Protein 2O7T (pdb70)

Solvent-accessible surface area: 10704 Å² total

Organism: Corynebacterium glutamicum (strain ATCC 13032 / DSM 20300 / JCM 1318 / BCRC 11384 / CCUG 27702 / LMG 3730 / NBRC 12168 / NCIMB 10025 / NRRL B-2784 / 534) (NCBI:txid196627)

Radius of gyration: 17.8 Å; Cα contacts (8 Å, |Δi|>4): 150; chains: 1; bounding box: 39×44×38 Å

Foldseek 3Di:
DVVLVVLLVLLLVLVLVCLVPDDLVVDDCNSCVSSVHDPVSVCVSAVDDLRSLVNLLVVLVVLLVLLVVLLVCCVPPPVVSVLVSLLVCLVSQLQRSCVSSDDPDVVPDPPSSNVSVVSSLVSLQSSVVSCCVVLQFPPVDDSVNLVVVSNVLSNQDDPVPADPVCVVSSVSSVVSSVVRRVD

InterPro domains:
  IPR001647 DNA-binding HTH domain, TetR-type [PF00440] (12-50)
  IPR001647 DNA-binding HTH domain, TetR-type [PS50977] (6-66)
  IPR009057 Homedomain-like superfamily [SSF46689] (1-75)
  IPR036271 Tetracyclin repressor-like, C-terminal domain superfamily [SSF48498] (79-187)
  IPR049445 Transcriptional regulator SbtR-like, C-terminal domain [PF21597] (80-185)

Structure (mmCIF, N/CA/C/O backbone):
data_2O7T
#
_entry.id   2O7T
#
_cell.length_a   51.197
_cell.length_b   51.197
_cell.length_c   129.629
_cell.angle_alpha   90.000
_cell.angle_beta   90.000
_cell.angle_gamma   120.000
#
_symmetry.space_group_name_H-M   'P 32 2 1'
#
loop_
_entity.id
_entity.type
_entity.pdbx_description
1 polymer 'Transcriptional regulator'
2 non-polymer 'UNKNOWN LIGAND'
3 water water
#
loop_
_atom_site.group_PDB
_atom_site.id
_atom_site.type_symbol
_atom_site.label_atom_id
_atom_site.label_alt_id
_atom_site.label_comp_id
_atom_site.label_asym_id
_atom_site.label_entity_id
_atom_site.label_seq_id
_atom_site.pdbx_PDB_ins_code
_atom_site.Cartn_x
_atom_site.Cartn_y
_atom_site.Cartn_z
_atom_site.occupancy
_atom_site.B_iso_or_equiv
_atom_site.auth_seq_id
_atom_site.auth_comp_id
_atom_site.auth_asym_id
_atom_site.auth_atom_id
_atom_site.pdbx_PDB_model_num
ATOM 9 N N . ARG A 1 3 ? 26.640 7.592 32.622 1.00 48.86 2 ARG A N 1
ATOM 10 C CA . ARG A 1 3 ? 26.042 8.229 31.445 1.00 48.13 2 ARG A CA 1
ATOM 11 C C . ARG A 1 3 ? 25.667 9.668 31.777 1.00 47.93 2 ARG A C 1
ATOM 12 O O . ARG A 1 3 ? 25.196 9.955 32.885 1.00 45.62 2 ARG A O 1
ATOM 18 N N . ALA A 1 4 ? 25.897 10.573 30.824 1.00 49.23 3 ALA A N 1
ATOM 19 C CA . ALA A 1 4 ? 25.601 12.006 31.003 1.00 48.16 3 ALA A CA 1
ATOM 20 C C . ALA A 1 4 ? 24.193 12.257 31.554 1.00 47.08 3 ALA A C 1
ATOM 21 O O . ALA A 1 4 ? 24.012 13.108 32.406 1.00 48.60 3 ALA A O 1
ATOM 23 N N . ASP A 1 5 ? 23.208 11.527 31.033 1.00 47.05 4 ASP A N 1
ATOM 24 C CA . ASP A 1 5 ? 21.825 11.701 31.460 1.00 47.05 4 ASP A CA 1
ATOM 25 C C . ASP A 1 5 ? 21.554 11.185 32.870 1.00 47.03 4 ASP A C 1
ATOM 26 O O . ASP A 1 5 ? 20.664 11.699 33.524 1.00 47.69 4 ASP A O 1
ATOM 31 N N . ALA A 1 6 ? 22.306 10.181 33.322 1.00 46.15 5 ALA A N 1
ATOM 32 C CA . ALA A 1 6 ? 22.151 9.638 34.679 1.00 45.87 5 ALA A CA 1
ATOM 33 C C . ALA A 1 6 ? 22.759 10.627 35.662 1.00 45.34 5 ALA A C 1
ATOM 34 O O . ALA A 1 6 ? 22.243 10.863 36.754 1.00 45.18 5 ALA A O 1
ATOM 36 N N . LEU A 1 7 ? 23.856 11.237 35.245 1.00 45.52 6 LEU A N 1
ATOM 37 C CA . LEU A 1 7 ? 24.537 12.204 36.065 1.00 46.72 6 LEU A CA 1
ATOM 38 C C . LEU A 1 7 ? 23.705 13.489 36.215 1.00 43.98 6 LEU A C 1
ATOM 39 O O . LEU A 1 7 ? 23.698 14.088 37.263 1.00 43.09 6 LEU A O 1
ATOM 44 N N . LYS A 1 8 ? 23.032 13.924 35.144 1.00 46.03 7 LYS A N 1
ATOM 45 C CA . LYS A 1 8 ? 22.153 15.107 35.191 1.00 44.96 7 LYS A CA 1
ATOM 46 C C . LYS A 1 8 ? 20.940 14.838 36.088 1.00 42.09 7 LYS A C 1
ATOM 47 O O . LYS A 1 8 ? 20.480 15.705 36.832 1.00 41.15 7 LYS A O 1
ATOM 50 N N . ARG A 1 9 ? 20.410 13.632 35.989 1.00 37.71 8 ARG A N 1
ATOM 51 C CA . ARG A 1 9 ? 19.271 13.230 36.779 1.00 37.33 8 ARG A CA 1
ATOM 52 C C . ARG A 1 9 ? 19.641 13.228 38.286 1.00 38.01 8 ARG A C 1
ATOM 53 O O . ARG A 1 9 ? 18.909 13.740 39.130 1.00 39.18 8 ARG A O 1
ATOM 61 N N . ARG A 1 10 ? 20.813 12.700 38.611 1.00 39.14 9 ARG A N 1
ATOM 62 C CA . ARG A 1 10 ? 21.319 12.702 39.984 1.00 38.61 9 ARG A CA 1
ATOM 63 C C . ARG A 1 10 ? 21.466 14.125 40.545 1.00 40.15 9 ARG A C 1
ATOM 64 O O . ARG A 1 10 ? 21.126 14.397 41.702 1.00 40.96 9 ARG A O 1
ATOM 72 N N . GLU A 1 11 ? 21.987 15.029 39.718 1.00 40.95 10 GLU A N 1
ATOM 73 C CA . GLU A 1 11 ? 22.194 16.416 40.108 1.00 39.54 10 GLU A CA 1
ATOM 74 C C . GLU A 1 11 ? 20.893 17.112 40.311 1.00 36.14 10 GLU A C 1
ATOM 75 O O . GLU A 1 11 ? 20.787 17.933 41.206 1.00 38.01 10 GLU A O 1
ATOM 78 N N . HIS A 1 12 ? 19.900 16.805 39.479 1.00 35.49 11 HIS A N 1
ATOM 79 C CA . HIS A 1 12 ? 18.561 17.386 39.641 1.00 37.17 11 HIS A CA 1
ATOM 80 C C . HIS A 1 12 ? 17.837 16.915 40.935 1.00 37.07 11 HIS A C 1
ATOM 81 O O . HIS A 1 12 ? 17.088 17.686 41.560 1.00 34.91 11 HIS A O 1
ATOM 88 N N . ILE A 1 13 ? 18.059 15.665 41.332 1.00 36.12 12 ILE A N 1
ATOM 89 C CA . ILE A 1 13 ? 17.449 15.144 42.548 1.00 35.94 12 ILE A CA 1
ATOM 90 C C . ILE A 1 13 ? 18.033 15.895 43.739 1.00 34.34 12 ILE A C 1
ATOM 91 O O . ILE A 1 13 ? 17.316 16.251 44.661 1.00 31.75 12 ILE A O 1
ATOM 96 N N . ILE A 1 14 ? 19.335 16.122 43.700 1.00 33.09 13 ILE A N 1
ATOM 97 C CA . ILE A 1 14 ? 20.037 16.873 44.753 1.00 36.72 13 ILE A CA 1
ATOM 98 C C . ILE A 1 14 ? 19.563 18.334 44.869 1.00 36.23 13 ILE A C 1
ATOM 99 O O . ILE A 1 14 ? 19.267 18.799 45.971 1.00 35.84 13 ILE A O 1
ATOM 104 N N . THR A 1 15 ? 19.501 19.045 43.747 1.00 35.38 14 THR A N 1
ATOM 105 C CA A THR A 1 15 ? 19.002 20.435 43.685 0.50 39.11 14 THR A CA 1
ATOM 106 C CA B THR A 1 15 ? 19.031 20.435 43.784 0.50 38.72 14 THR A CA 1
ATOM 107 C C . THR A 1 15 ? 17.553 20.545 44.166 1.00 39.16 14 THR A C 1
ATOM 108 O O . THR A 1 15 ? 17.164 21.473 44.893 1.00 41.43 14 THR A O 1
ATOM 115 N N . THR A 1 16 ? 16.739 19.588 43.737 1.00 39.05 15 THR A N 1
ATOM 116 C CA . THR A 1 16 ? 15.342 19.547 44.139 1.00 38.11 15 THR A CA 1
ATOM 117 C C . THR A 1 16 ? 15.230 19.388 45.652 1.00 37.43 15 THR A C 1
ATOM 118 O O . THR A 1 16 ? 14.417 20.036 46.296 1.00 36.71 15 THR A O 1
ATOM 122 N N . THR A 1 17 ? 16.034 18.490 46.211 1.00 37.89 16 THR A N 1
ATOM 123 C CA . THR A 1 17 ? 15.998 18.221 47.633 1.00 35.99 16 THR A CA 1
ATOM 124 C C . THR A 1 17 ? 16.427 19.503 48.407 1.00 36.34 16 THR A C 1
ATOM 125 O O . THR A 1 17 ? 15.763 19.904 49.335 1.00 34.04 16 THR A O 1
ATOM 129 N N . CYS A 1 18 ? 17.505 20.153 47.987 1.00 34.99 17 CYS A N 1
ATOM 130 C CA . CYS A 1 18 ? 17.974 21.390 48.642 1.00 35.78 17 CYS A CA 1
ATOM 131 C C . CYS A 1 18 ? 16.883 22.460 48.646 1.00 37.35 17 CYS A C 1
ATOM 132 O O . CYS A 1 18 ? 16.624 23.083 49.681 1.00 39.11 17 CYS A O 1
ATOM 135 N N . ASN A 1 19 ? 16.221 22.630 47.502 1.00 36.87 18 ASN A N 1
ATOM 136 C CA . ASN A 1 19 ? 15.088 23.534 47.390 1.00 37.17 18 ASN A CA 1
ATOM 137 C C . ASN A 1 19 ? 13.939 23.120 48.301 1.00 36.34 18 ASN A C 1
ATOM 138 O O . ASN A 1 19 ? 13.326 23.965 48.952 1.00 35.14 18 ASN A O 1
ATOM 143 N N . LEU A 1 20 ? 13.621 21.830 48.351 1.00 35.65 19 LEU A N 1
ATOM 144 C CA . LEU A 1 20 ? 12.532 21.392 49.248 1.00 36.62 19 LEU A CA 1
ATOM 145 C C . LEU A 1 20 ? 12.859 21.730 50.701 1.00 36.01 19 LEU A C 1
ATOM 146 O O . LEU A 1 20 ? 11.984 22.161 51.461 1.00 31.92 19 LEU A O 1
ATOM 151 N N . TYR A 1 21 ? 14.121 21.552 51.097 1.00 37.41 20 TYR A N 1
ATOM 152 C CA . TYR A 1 21 ? 14.510 21.886 52.473 1.00 39.71 20 TYR A CA 1
ATOM 153 C C . TYR A 1 21 ? 14.317 23.373 52.798 1.00 40.38 20 TYR A C 1
ATOM 154 O O . TYR A 1 21 ? 14.107 23.737 53.944 1.00 42.58 20 TYR A O 1
ATOM 163 N N . ARG A 1 22 ? 14.340 24.220 51.790 1.00 40.10 21 ARG A N 1
ATOM 164 C CA . ARG A 1 22 ? 14.106 25.637 51.978 1.00 42.05 21 ARG A CA 1
ATOM 165 C C . ARG A 1 22 ? 12.643 26.034 51.960 1.00 43.69 21 ARG A C 1
ATOM 166 O O . ARG A 1 22 ? 12.290 27.083 52.456 1.00 47.93 21 ARG A O 1
ATOM 174 N N . THR A 1 23 ? 11.782 25.219 51.378 1.00 44.70 22 THR A N 1
ATOM 175 C CA . THR A 1 23 ? 10.375 25.563 51.264 1.00 44.76 22 THR A CA 1
ATOM 176 C C . THR A 1 23 ? 9.420 24.706 52.081 1.00 45.76 22 THR A C 1
ATOM 177 O O . THR A 1 23 ? 8.312 25.154 52.390 1.00 43.19 22 THR A O 1
ATOM 181 N N . HIS A 1 24 ? 9.849 23.492 52.432 1.00 45.94 23 HIS A N 1
ATOM 182 C CA . HIS A 1 24 ? 8.995 22.523 53.134 1.00 45.36 23 HIS A CA 1
ATOM 183 C C . HIS A 1 24 ? 9.485 22.165 54.529 1.00 46.51 23 HIS A C 1
ATOM 184 O O . HIS A 1 24 ? 10.675 22.240 54.814 1.00 45.92 23 HIS A O 1
ATOM 191 N N . HIS A 1 25 ? 8.547 21.738 55.375 1.00 49.39 24 HIS A N 1
ATOM 192 C CA . HIS A 1 25 ? 8.844 21.260 56.726 1.00 52.28 24 HIS A CA 1
ATOM 193 C C . HIS A 1 25 ? 9.805 20.088 56.589 1.00 54.20 24 HIS A C 1
ATOM 194 O O . HIS A 1 25 ? 9.513 19.137 55.856 1.00 54.42 24 HIS A O 1
ATOM 201 N N . HIS A 1 26 ? 10.938 20.143 57.282 1.00 55.80 25 HIS A N 1
ATOM 202 C CA . HIS A 1 26 ? 11.985 19.112 57.118 1.00 58.50 25 HIS A CA 1
ATOM 203 C C . HIS A 1 26 ? 11.533 17.683 57.458 1.00 59.57 25 HIS A C 1
ATOM 204 O O . HIS A 1 26 ? 11.889 16.707 56.774 1.00 63.50 25 HIS A O 1
ATOM 211 N N . ASP A 1 27 ? 10.710 17.574 58.491 1.00 60.59 26 ASP A N 1
ATOM 212 C CA . ASP A 1 27 ? 10.177 16.286 58.941 1.00 60.28 26 ASP A CA 1
ATOM 213 C C . ASP A 1 27 ? 9.043 15.764 58.075 1.00 55.62 26 ASP A C 1
ATOM 214 O O . ASP A 1 27 ? 8.651 14.628 58.229 1.00 56.95 26 ASP A O 1
ATOM 219 N N . SER A 1 28 ? 8.486 16.601 57.205 1.00 51.44 27 SER A N 1
ATOM 220 C CA . SER A 1 28 ? 7.378 16.206 56.326 1.00 49.50 27 SER A CA 1
ATOM 221 C C . SER A 1 28 ? 7.825 15.477 55.054 1.00 47.95 27 SER A C 1
ATOM 222 O O . SER A 1 28 ? 6.999 14.910 54.361 1.00 48.20 27 SER A O 1
ATOM 225 N N . LEU A 1 29 ? 9.123 15.505 54.741 1.00 44.40 28 LEU A N 1
ATOM 226 C CA . LEU A 1 29 ? 9.638 14.928 53.499 1.00 42.94 28 LEU A CA 1
ATOM 227 C C . LEU A 1 29 ? 10.024 13.448 53.559 1.00 41.10 28 LEU A C 1
ATOM 228 O O . LEU A 1 29 ? 10.727 13.009 54.449 1.00 38.95 28 LEU A O 1
ATOM 233 N N . THR A 1 30 ? 9.525 12.694 52.595 1.00 39.53 29 THR A N 1
ATOM 234 C CA . THR A 1 30 ? 9.815 11.282 52.442 1.00 39.99 29 THR A CA 1
ATOM 235 C C . THR A 1 30 ? 10.571 11.054 51.117 1.00 38.50 29 THR A C 1
ATOM 236 O O . THR A 1 30 ? 10.631 11.921 50.255 1.00 35.33 29 THR A O 1
ATOM 248 N N . GLU A 1 32 ? 9.739 9.128 48.839 1.00 34.71 31 GLU A N 1
ATOM 249 C CA . GLU A 1 32 ? 8.658 9.124 47.871 1.00 37.05 31 GLU A CA 1
ATOM 250 C C . GLU A 1 32 ? 8.259 10.554 47.440 1.00 36.66 31 GLU A C 1
ATOM 251 O O . GLU A 1 32 ? 8.052 10.809 46.243 1.00 36.90 31 GLU A O 1
ATOM 257 N N . ASN A 1 33 ? 8.176 11.472 48.406 1.00 33.87 32 ASN A N 1
ATOM 258 C CA . ASN A 1 33 ? 7.852 12.886 48.174 1.00 35.73 32 ASN A CA 1
ATOM 259 C C . ASN A 1 33 ? 8.921 13.565 47.326 1.00 34.28 32 ASN A C 1
ATOM 260 O O . ASN A 1 33 ? 8.634 14.393 46.480 1.00 35.49 32 ASN A O 1
ATOM 265 N N . ILE A 1 34 ? 10.170 13.254 47.642 1.00 31.31 33 ILE A N 1
ATOM 266 C CA . ILE A 1 34 ? 11.304 13.809 46.933 1.00 31.50 33 ILE A CA 1
ATOM 267 C C . ILE A 1 34 ? 11.330 13.304 45.479 1.00 33.05 33 ILE A C 1
ATOM 268 O O . ILE A 1 34 ? 11.551 14.090 44.555 1.00 31.06 33 ILE A O 1
ATOM 273 N N . ALA A 1 35 ? 11.104 12.004 45.289 1.00 30.35 34 ALA A N 1
ATOM 274 C CA . ALA A 1 35 ? 11.104 11.426 43.953 1.00 32.52 34 ALA A CA 1
ATOM 275 C C . ALA A 1 35 ? 10.020 12.122 43.153 1.00 32.21 34 ALA A C 1
ATOM 276 O O . ALA A 1 35 ? 10.271 12.569 42.051 1.00 33.02 34 ALA A O 1
ATOM 278 N N . GLU A 1 36 ? 8.838 12.263 43.738 1.00 32.33 35 GLU A N 1
ATOM 279 C CA . GLU A 1 36 ? 7.719 12.929 43.067 1.00 35.89 35 GLU A CA 1
ATOM 280 C C . GLU A 1 36 ? 8.068 14.379 42.681 1.00 36.67 35 GLU A C 1
ATOM 281 O O . GLU A 1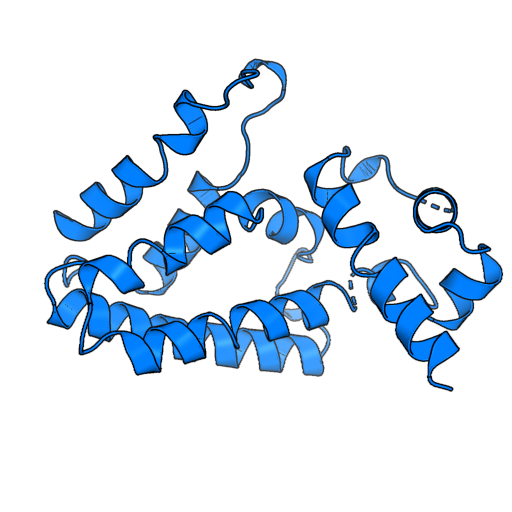 36 ? 7.890 14.768 41.540 1.00 35.46 35 GLU A O 1
ATOM 284 N N . GLN A 1 37 ? 8.619 15.163 43.605 1.00 39.20 36 GLN A N 1
ATOM 285 C CA . GLN A 1 37 ? 8.953 16.556 43.304 1.00 36.94 36 GLN A CA 1
ATOM 286 C C . GLN A 1 37 ? 10.063 16.694 42.257 1.00 38.88 36 GLN A C 1
ATOM 287 O O . GLN A 1 37 ? 10.075 17.656 41.490 1.00 40.69 36 GLN A O 1
ATOM 293 N N . ALA A 1 38 ? 11.008 15.752 42.250 1.00 39.72 37 ALA A N 1
ATOM 294 C CA . ALA A 1 38 ? 12.089 15.709 41.265 1.00 37.11 37 ALA A CA 1
ATOM 295 C C . ALA A 1 38 ? 11.634 15.176 39.898 1.00 37.42 37 ALA A C 1
ATOM 296 O O . ALA A 1 38 ? 12.410 15.191 38.940 1.00 36.36 37 ALA A O 1
ATOM 298 N N . GLY A 1 39 ? 10.412 14.657 39.810 1.00 34.78 38 GLY A N 1
ATOM 299 C CA . GLY A 1 39 ? 9.919 14.107 38.547 1.00 37.39 38 GLY A CA 1
ATOM 300 C C . GLY A 1 39 ? 10.568 12.798 38.139 1.00 38.21 38 GLY A C 1
ATOM 301 O O . GLY A 1 39 ? 10.515 12.432 36.977 1.00 39.82 38 GLY A O 1
ATOM 302 N N . VAL A 1 40 ? 11.191 12.095 39.086 1.00 38.77 39 VAL A N 1
ATOM 303 C CA . VAL A 1 40 ? 11.803 10.790 38.819 1.00 38.50 39 VAL A CA 1
ATOM 304 C C . VAL A 1 40 ? 11.029 9.672 39.557 1.00 40.51 39 VAL A C 1
ATOM 305 O O . VAL A 1 40 ? 10.227 9.935 40.459 1.00 38.54 39 VAL A O 1
ATOM 309 N N . GLY A 1 41 ? 11.271 8.430 39.166 1.00 38.47 40 GLY A N 1
ATOM 310 C CA . GLY A 1 41 ? 10.657 7.314 39.864 1.00 38.65 40 GLY A CA 1
ATOM 311 C C . GLY A 1 41 ? 11.425 7.018 41.147 1.00 36.94 40 GLY A C 1
ATOM 312 O O . GLY A 1 41 ? 12.610 7.377 41.289 1.00 37.92 40 GLY A O 1
ATOM 313 N N . VAL A 1 42 ? 10.746 6.360 42.076 1.00 34.55 41 VAL A N 1
ATOM 314 C CA . VAL A 1 42 ? 11.325 5.984 43.354 1.00 35.98 41 VAL A CA 1
ATOM 315 C C . VAL A 1 42 ? 12.567 5.119 43.121 1.00 35.45 41 VAL A C 1
ATOM 316 O O . VAL A 1 42 ? 13.615 5.353 43.717 1.00 32.17 41 VAL A O 1
ATOM 320 N N . ALA A 1 43 ? 12.455 4.131 42.236 1.00 35.19 42 ALA A N 1
ATOM 321 C CA . ALA A 1 43 ? 13.574 3.226 41.932 1.00 37.96 42 ALA A CA 1
ATOM 322 C C . ALA A 1 43 ? 14.794 3.949 41.390 1.00 38.22 42 ALA A C 1
ATOM 323 O O . ALA A 1 43 ? 15.922 3.597 41.734 1.00 39.64 42 ALA A O 1
ATOM 325 N N . THR A 1 44 ? 14.576 4.964 40.558 1.00 41.40 43 THR A N 1
ATOM 326 C CA . THR A 1 44 ? 15.681 5.797 40.039 1.00 42.62 43 THR A CA 1
ATOM 327 C C . THR A 1 44 ? 16.343 6.568 41.191 1.00 42.04 43 THR A C 1
ATOM 328 O O . THR A 1 44 ? 17.571 6.594 41.329 1.00 43.76 43 THR A O 1
ATOM 332 N N . LEU A 1 45 ? 15.516 7.193 42.019 1.00 41.14 44 LEU A N 1
ATOM 333 C CA . LEU A 1 45 ? 15.999 7.880 43.215 1.00 38.88 44 LEU A CA 1
ATOM 334 C C . LEU A 1 45 ? 16.853 6.932 44.073 1.00 36.64 44 LEU A C 1
ATOM 335 O O . LEU A 1 45 ? 18.010 7.230 44.409 1.00 34.64 44 LEU A O 1
ATOM 340 N N . TYR A 1 46 ? 16.312 5.761 44.380 1.00 34.73 45 TYR A N 1
ATOM 341 C CA . TYR A 1 46 ? 17.021 4.821 45.261 1.00 35.01 45 TYR A CA 1
ATOM 342 C C . TYR A 1 46 ? 18.286 4.171 44.676 1.00 37.14 45 TYR A C 1
ATOM 343 O O . TYR A 1 46 ? 19.181 3.759 45.421 1.00 39.47 45 TYR A O 1
ATOM 352 N N . ARG A 1 47 ? 18.371 4.057 43.361 1.00 39.18 46 ARG A N 1
ATOM 353 C CA . ARG A 1 47 ? 19.597 3.525 42.770 1.00 42.79 46 ARG A CA 1
ATOM 354 C C . ARG A 1 47 ? 20.743 4.551 42.963 1.00 42.13 46 ARG A C 1
ATOM 355 O O . ARG A 1 47 ? 21.884 4.179 43.242 1.00 42.37 46 ARG A O 1
ATOM 363 N N . ASN A 1 48 ? 20.412 5.832 42.881 1.00 41.85 47 ASN A N 1
ATOM 364 C CA . ASN A 1 48 ? 21.384 6.916 43.147 1.00 42.26 47 ASN A CA 1
ATOM 365 C C . ASN A 1 48 ? 21.749 7.100 44.598 1.00 41.75 47 ASN A C 1
ATOM 366 O O . ASN A 1 48 ? 22.929 7.314 44.944 1.00 41.29 47 ASN A O 1
ATOM 371 N N . PHE A 1 49 ? 20.719 7.016 45.438 1.00 39.30 48 PHE A N 1
ATOM 372 C CA . PHE A 1 49 ? 20.831 7.231 46.877 1.00 38.52 48 PHE A CA 1
ATOM 373 C C . PHE A 1 49 ? 20.111 6.078 47.582 1.00 36.68 48 PHE A C 1
ATOM 374 O O . PHE A 1 49 ? 18.888 6.076 47.652 1.00 36.91 48 PHE A O 1
ATOM 382 N N . PRO A 1 50 ? 20.872 5.086 48.090 1.00 39.16 49 PRO A N 1
ATOM 383 C CA . PRO A 1 50 ? 20.281 3.888 48.721 1.00 39.47 49 PRO A CA 1
ATOM 384 C C . PRO A 1 50 ? 19.405 4.127 49.965 1.00 37.49 49 PRO A C 1
ATOM 385 O O . PRO A 1 50 ? 18.597 3.271 50.315 1.00 35.90 49 PRO A O 1
ATOM 389 N N . ASP A 1 51 ? 19.564 5.272 50.619 1.00 36.32 50 ASP A N 1
ATOM 390 C CA . ASP A 1 51 ? 18.755 5.589 51.781 1.00 35.68 50 ASP A CA 1
ATOM 391 C C . ASP A 1 51 ? 18.766 7.101 51.993 1.00 34.00 50 ASP A C 1
ATOM 392 O O . ASP A 1 51 ? 19.488 7.836 51.293 1.00 29.70 50 ASP A O 1
ATOM 397 N N . ARG A 1 52 ? 17.964 7.549 52.952 1.00 32.01 51 ARG A N 1
ATOM 398 C CA . ARG A 1 52 ? 17.806 8.964 53.240 1.00 31.89 51 ARG A CA 1
ATOM 399 C C . ARG A 1 52 ? 19.121 9.606 53.658 1.00 30.22 51 ARG A C 1
ATOM 400 O O . ARG A 1 52 ? 19.439 10.689 53.223 1.00 34.59 51 ARG A O 1
ATOM 408 N N . PHE A 1 53 ? 19.876 8.933 54.517 1.00 31.64 52 PHE A N 1
ATOM 409 C CA . PHE A 1 53 ? 21.141 9.462 54.987 1.00 30.55 52 PHE A CA 1
ATOM 410 C C . PHE A 1 53 ? 22.060 9.718 53.814 1.00 31.33 52 PHE A C 1
ATOM 411 O O . PHE A 1 53 ? 22.699 10.750 53.750 1.00 30.72 52 PHE A O 1
ATOM 419 N N . THR A 1 54 ? 22.095 8.786 52.872 1.00 31.77 53 THR A N 1
ATOM 420 C CA . THR A 1 54 ? 22.951 8.910 51.704 1.00 33.95 53 THR A CA 1
ATOM 421 C C . THR A 1 54 ? 22.539 10.085 50.841 1.00 33.58 53 THR A C 1
ATOM 422 O O . THR A 1 54 ? 23.398 10.856 50.370 1.00 32.67 53 THR A O 1
ATOM 426 N N . LEU A 1 55 ? 21.241 10.245 50.623 1.00 29.51 54 LEU A N 1
ATOM 427 C CA . LEU A 1 55 ? 20.805 11.403 49.858 1.00 31.25 54 LEU A CA 1
ATOM 428 C C . LEU A 1 55 ? 21.208 12.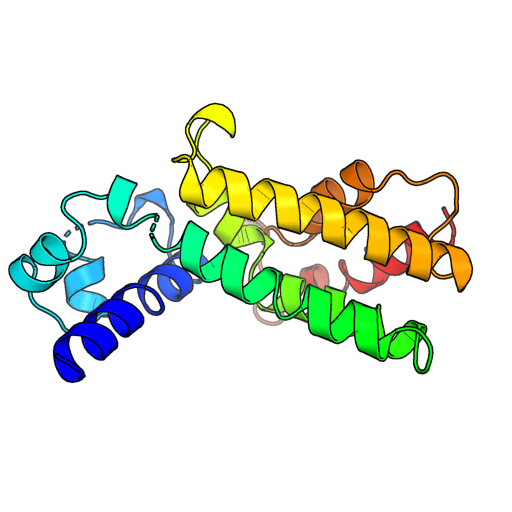721 50.599 1.00 32.01 54 LEU A C 1
ATOM 429 O O . LEU A 1 55 ? 21.751 13.664 50.007 1.00 30.29 54 LEU A O 1
ATOM 434 N N . ASP A 1 56 ? 20.888 12.793 51.877 1.00 30.77 55 ASP A N 1
ATOM 435 C CA . ASP A 1 56 ? 21.197 13.983 52.664 1.00 33.72 55 ASP A CA 1
ATOM 436 C C . ASP A 1 56 ? 22.697 14.267 52.680 1.00 35.52 55 ASP A C 1
ATOM 437 O O . ASP A 1 56 ? 23.099 15.424 52.534 1.00 36.18 55 ASP A O 1
ATOM 450 N N . ALA A 1 58 ? 24.803 13.353 50.292 1.00 34.53 57 ALA A N 1
ATOM 451 C CA . ALA A 1 58 ? 25.150 13.791 48.938 1.00 34.13 57 ALA A CA 1
ATOM 452 C C . ALA A 1 58 ? 24.793 15.270 48.781 1.00 34.32 57 ALA A C 1
ATOM 453 O O . ALA A 1 58 ? 25.471 15.999 48.071 1.00 35.29 57 ALA A O 1
ATOM 455 N N . CYS A 1 59 ? 23.730 15.719 49.444 1.00 34.48 58 CYS A N 1
ATOM 456 C CA . CYS A 1 59 ? 23.342 17.115 49.413 1.00 33.19 58 CYS A CA 1
ATOM 457 C C . CYS A 1 59 ? 24.371 17.975 50.149 1.00 32.71 58 CYS A C 1
ATOM 458 O O . CYS A 1 59 ? 24.736 19.019 49.666 1.00 31.77 58 CYS A O 1
ATOM 461 N N . ALA A 1 60 ? 24.782 17.531 51.334 1.00 32.57 59 ALA A N 1
ATOM 462 C CA . ALA A 1 60 ? 25.838 18.174 52.105 1.00 33.27 59 ALA A CA 1
ATOM 463 C C . ALA A 1 60 ? 27.101 18.316 51.280 1.00 33.66 59 ALA A C 1
ATOM 464 O O . ALA A 1 60 ? 27.732 19.359 51.231 1.00 31.43 59 ALA A O 1
ATOM 466 N N . GLN A 1 61 ? 27.506 17.222 50.670 1.00 37.28 60 GLN A N 1
ATOM 467 C CA . GLN A 1 61 ? 28.688 17.216 49.853 1.00 38.24 60 GLN A CA 1
ATOM 468 C C . GLN A 1 61 ? 28.570 18.251 48.742 1.00 36.52 60 GLN A C 1
ATOM 469 O O . GLN A 1 61 ? 29.463 19.047 48.562 1.00 37.82 60 GLN A O 1
ATOM 475 N N . TYR A 1 62 ? 27.462 18.245 48.010 1.00 37.28 61 TYR A N 1
ATOM 476 C CA . TYR A 1 62 ? 27.223 19.247 46.961 1.00 35.51 61 TYR A CA 1
ATOM 477 C C . TYR A 1 62 ? 27.296 20.679 47.504 1.00 34.19 61 TYR A C 1
ATOM 478 O O . TYR A 1 62 ? 27.944 21.554 46.931 1.00 30.30 61 TYR A O 1
ATOM 487 N N . LEU A 1 63 ? 26.618 20.928 48.619 1.00 33.43 62 LEU A N 1
ATOM 488 C CA . LEU A 1 63 ? 26.603 22.268 49.203 1.00 30.43 62 LEU A CA 1
ATOM 489 C C . LEU A 1 63 ? 27.964 22.721 49.683 1.00 32.35 62 LEU A C 1
ATOM 490 O O . LEU A 1 63 ? 28.291 23.882 49.520 1.00 32.79 62 LEU A O 1
ATOM 495 N N . PHE A 1 64 ? 28.747 21.828 50.297 1.00 31.36 63 PHE A N 1
ATOM 496 C CA . PHE A 1 64 ? 30.102 22.189 50.710 1.00 32.52 63 PHE A CA 1
ATOM 497 C C . PHE A 1 64 ? 30.955 22.546 49.496 1.00 34.81 63 PHE A C 1
ATOM 498 O O . PHE A 1 64 ? 31.712 23.514 49.529 1.00 35.86 63 PHE A O 1
ATOM 506 N N . ASN A 1 65 ? 30.824 21.776 48.422 1.00 34.47 64 ASN A N 1
ATOM 507 C CA . ASN A 1 65 ? 31.524 22.108 47.185 1.00 38.75 64 ASN A CA 1
ATOM 508 C C . ASN A 1 65 ? 31.153 23.502 46.663 1.00 35.41 64 ASN A C 1
ATOM 509 O O . ASN A 1 65 ? 32.022 24.250 46.258 1.00 37.69 64 ASN A O 1
ATOM 514 N N . VAL A 1 66 ? 29.876 23.844 46.708 1.00 34.53 65 VAL A N 1
ATOM 515 C CA . VAL A 1 66 ? 29.412 25.170 46.297 1.00 35.91 65 VAL A CA 1
ATOM 516 C C . VAL A 1 66 ? 29.947 26.263 47.239 1.00 36.43 65 VAL A C 1
ATOM 517 O O . VAL A 1 66 ? 30.499 27.267 46.767 1.00 37.35 65 VAL A O 1
ATOM 521 N N . VAL A 1 67 ? 29.826 26.064 48.554 1.00 34.34 66 VAL A N 1
ATOM 522 C CA . VAL A 1 67 ? 30.383 27.042 49.524 1.00 35.33 66 VAL A CA 1
ATOM 523 C C . VAL A 1 67 ? 31.875 27.261 49.297 1.00 31.24 66 VAL A C 1
ATOM 524 O O . VAL A 1 67 ? 32.349 28.387 49.346 1.00 30.02 66 VAL A O 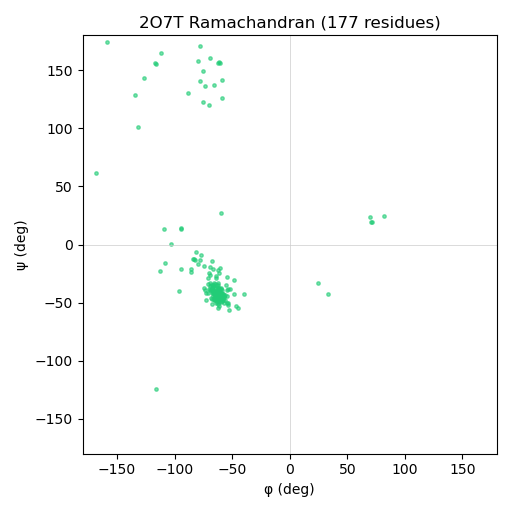1
ATOM 528 N N . ILE A 1 68 ? 32.623 26.185 49.063 1.00 31.89 67 ILE A N 1
ATOM 529 C CA . ILE A 1 68 ? 34.070 26.312 48.790 1.00 29.85 67 ILE A CA 1
ATOM 530 C C . ILE A 1 68 ? 34.365 27.176 47.544 1.00 29.85 67 ILE A C 1
ATOM 531 O O . ILE A 1 68 ? 35.278 27.994 47.566 1.00 32.68 67 ILE A O 1
ATOM 536 N N . SER A 1 69 ? 33.593 27.013 46.474 1.00 31.60 68 SER A N 1
ATOM 537 C CA A SER A 1 69 ? 33.776 27.861 45.309 0.50 31.33 68 SER A CA 1
ATOM 538 C CA B SER A 1 69 ? 33.710 27.850 45.278 0.50 30.79 68 SER A CA 1
ATOM 539 C C . SER A 1 69 ? 33.421 29.310 45.619 1.00 31.61 68 SER A C 1
ATOM 540 O O . SER A 1 69 ? 34.110 30.200 45.151 1.00 32.64 68 SER A O 1
ATOM 545 N N . LEU A 1 70 ? 32.385 29.570 46.426 1.00 30.32 69 LEU A N 1
ATOM 546 C CA . LEU A 1 70 ? 32.094 30.967 46.811 1.00 33.15 69 LEU A CA 1
ATOM 547 C C . LEU A 1 70 ? 33.250 31.529 47.649 1.00 31.52 69 LEU A C 1
ATOM 548 O O . LEU A 1 70 ? 33.658 32.680 47.465 1.00 33.81 69 LEU A O 1
ATOM 553 N N . GLN A 1 71 ? 33.769 30.728 48.584 1.00 29.67 70 GLN A N 1
ATOM 554 C CA . GLN A 1 71 ? 34.918 31.144 49.396 1.00 27.99 70 GLN A CA 1
ATOM 555 C C . GLN A 1 71 ? 36.147 31.447 48.546 1.00 26.47 70 GLN A C 1
ATOM 556 O O . GLN A 1 71 ? 36.823 32.405 48.761 1.00 29.27 70 GLN A O 1
ATOM 562 N N . LEU A 1 72 ? 36.448 30.590 47.590 1.00 30.05 71 LEU A N 1
ATOM 563 C CA . LEU A 1 72 ? 37.590 30.819 46.703 1.00 27.44 71 LEU A CA 1
ATOM 564 C C . LEU A 1 72 ? 37.359 32.024 45.808 1.00 27.47 71 LEU A C 1
ATOM 565 O O . LEU A 1 72 ? 38.279 32.782 45.563 1.00 28.22 71 LEU A O 1
ATOM 570 N N . GLN A 1 73 ? 36.146 32.253 45.314 1.00 29.98 72 GLN A N 1
ATOM 571 C CA . GLN A 1 73 ? 35.933 33.483 44.559 1.00 30.83 72 GLN A CA 1
ATOM 572 C C . GLN A 1 73 ? 36.159 34.723 45.464 1.00 30.36 72 GLN A C 1
ATOM 573 O O . GLN A 1 73 ? 36.859 35.678 45.108 1.00 27.74 72 GLN A O 1
ATOM 579 N N . ALA A 1 74 ? 35.603 34.674 46.658 1.00 30.04 73 ALA A N 1
ATOM 580 C CA . ALA A 1 74 ? 35.712 35.774 47.590 1.00 27.79 73 ALA A CA 1
ATOM 581 C C . ALA A 1 74 ? 37.141 36.023 48.046 1.00 26.86 73 ALA A C 1
ATOM 582 O O . ALA A 1 74 ? 37.557 37.162 48.093 1.00 28.27 73 ALA A O 1
ATOM 584 N N . ILE A 1 75 ? 37.882 34.969 48.379 1.00 28.90 74 ILE A N 1
ATOM 585 C CA . ILE A 1 75 ? 39.269 35.109 48.806 1.00 25.94 74 ILE A CA 1
ATOM 586 C C . ILE A 1 75 ? 40.079 35.766 47.679 1.00 30.22 74 ILE A C 1
ATOM 587 O O . ILE A 1 75 ? 40.752 36.776 47.905 1.00 25.21 74 ILE A O 1
ATOM 592 N N . SER A 1 76 ? 39.969 35.263 46.457 1.00 31.48 75 SER A N 1
ATOM 593 C CA . SER A 1 76 ? 40.765 35.848 45.369 1.00 34.69 75 SER A CA 1
ATOM 594 C C . SER A 1 76 ? 40.370 37.290 45.003 1.00 33.77 75 SER A C 1
ATOM 595 O O . SER A 1 76 ? 41.219 38.080 44.635 1.00 29.32 75 SER A O 1
ATOM 598 N N . THR A 1 77 ? 39.086 37.609 45.099 1.00 32.74 76 THR A N 1
ATOM 599 C CA . THR A 1 77 ? 38.554 38.908 44.704 1.00 31.56 76 THR A CA 1
ATOM 600 C C . THR A 1 77 ? 38.657 39.961 45.828 1.00 31.33 76 THR A C 1
ATOM 601 O O . THR A 1 77 ? 38.709 41.170 45.572 1.00 30.85 76 THR A O 1
ATOM 608 N N . PHE A 1 78 ? 38.728 39.484 47.065 1.00 33.55 77 PHE A N 1
ATOM 609 C CA . PHE A 1 78 ? 38.706 40.338 48.266 1.00 35.17 77 PHE A CA 1
ATOM 610 C C . PHE A 1 78 ? 39.623 41.552 48.238 1.00 35.60 77 PHE A C 1
ATOM 611 O O . PHE A 1 78 ? 39.154 42.651 48.439 1.00 34.14 77 PHE A O 1
ATOM 619 N N . PRO A 1 79 ? 40.931 41.364 47.952 1.00 39.12 78 PRO A N 1
ATOM 620 C CA . PRO A 1 79 ? 41.894 42.483 48.029 1.00 36.00 78 PRO A CA 1
ATOM 621 C C . PRO A 1 79 ? 41.574 43.738 47.238 1.00 37.57 78 PRO A C 1
ATOM 622 O O . PRO A 1 79 ? 42.049 44.843 47.605 1.00 40.91 78 PRO A O 1
ATOM 626 N N . THR A 1 80 ? 40.832 43.593 46.145 1.00 36.90 79 THR A N 1
ATOM 627 C CA . THR A 1 80 ? 40.494 44.736 45.348 1.00 37.61 79 THR A CA 1
ATOM 628 C C . THR A 1 80 ? 39.033 45.170 45.414 1.00 37.22 79 THR A C 1
ATOM 629 O O . THR A 1 80 ? 38.590 45.971 44.591 1.00 36.99 79 THR A O 1
ATOM 633 N N . ASP A 1 81 ? 38.279 44.647 46.380 1.00 36.84 80 ASP A N 1
ATOM 634 C CA . ASP A 1 81 ? 36.927 45.150 46.642 1.00 37.41 80 ASP A CA 1
ATOM 635 C C . ASP A 1 81 ? 36.439 44.572 47.966 1.00 36.17 80 ASP A C 1
ATOM 636 O O . ASP A 1 81 ? 35.429 43.933 48.005 1.00 32.76 80 ASP A O 1
ATOM 641 N N . PRO A 1 82 ? 37.138 44.874 49.061 1.00 35.69 81 PRO A N 1
ATOM 642 C CA . PRO A 1 82 ? 36.876 44.255 50.357 1.00 35.53 81 PRO A CA 1
ATOM 643 C C . PRO A 1 82 ? 35.422 44.331 50.816 1.00 34.02 81 PRO A C 1
ATOM 644 O O . PRO A 1 82 ? 34.800 43.301 51.056 1.00 34.09 81 PRO A O 1
ATOM 648 N N . GLU A 1 83 ? 34.870 45.532 50.903 1.00 33.16 82 GLU A N 1
ATOM 649 C CA . GLU A 1 83 ? 33.504 45.682 51.368 1.00 35.13 82 GLU A CA 1
ATOM 650 C C . GLU A 1 83 ? 32.490 45.028 50.451 1.00 35.10 82 GLU A C 1
ATOM 651 O O . GLU A 1 83 ? 31.518 44.403 50.917 1.00 33.50 82 GLU A O 1
ATOM 657 N N . GLY A 1 84 ? 32.713 45.188 49.156 1.00 33.29 83 GLY A N 1
ATOM 658 C CA . GLY A 1 84 ? 31.837 44.637 48.135 1.00 35.22 83 GLY A CA 1
ATOM 659 C C . GLY A 1 84 ? 31.846 43.128 48.177 1.00 35.20 83 GLY A C 1
ATOM 660 O O . GLY A 1 84 ? 30.793 42.503 48.239 1.00 36.16 83 GLY A O 1
ATOM 661 N N . VAL A 1 85 ? 33.035 42.538 48.188 1.00 34.07 84 VAL A N 1
ATOM 662 C CA . VAL A 1 85 ? 33.149 41.075 48.258 1.00 35.57 84 VAL A CA 1
ATOM 663 C C . VAL A 1 85 ? 32.601 40.505 49.598 1.00 35.47 84 VAL A C 1
ATOM 664 O O . VAL A 1 85 ? 31.899 39.516 49.620 1.00 35.02 84 VAL A O 1
ATOM 668 N N . TRP A 1 86 ? 32.958 41.130 50.717 1.00 35.26 85 TRP A N 1
ATOM 669 C CA . TRP A 1 86 ? 32.521 40.700 52.039 1.00 33.42 85 TRP A CA 1
ATOM 670 C C . TRP A 1 86 ? 30.990 40.684 52.148 1.00 34.16 85 TRP A C 1
ATOM 671 O O . TRP A 1 86 ? 30.405 39.730 52.622 1.00 36.74 85 TRP A O 1
ATOM 682 N N . THR A 1 87 ? 30.365 41.758 51.704 1.00 35.27 86 THR A N 1
ATOM 683 C CA A THR A 1 87 ? 28.929 41.909 51.727 0.50 36.64 86 THR A CA 1
ATOM 684 C CA B THR A 1 87 ? 28.916 41.865 51.779 0.50 37.02 86 THR A CA 1
ATOM 685 C C . THR A 1 87 ? 28.222 40.907 50.808 1.00 37.29 86 THR A C 1
ATOM 686 O O . THR A 1 87 ? 27.322 40.195 51.216 1.00 38.27 86 THR A O 1
ATOM 693 N N . SER A 1 88 ? 28.647 40.862 49.555 1.00 36.93 87 SER A N 1
ATOM 694 C CA . SER A 1 88 ? 28.029 39.937 48.589 1.00 39.74 87 SER A CA 1
ATOM 695 C C . SER A 1 88 ? 28.211 38.465 48.965 1.00 37.44 87 SER A C 1
ATOM 696 O O . SER A 1 88 ? 27.332 37.649 48.704 1.00 35.34 87 SER A O 1
ATOM 699 N N . PHE A 1 89 ? 29.351 38.114 49.558 1.00 37.92 88 PHE A N 1
ATOM 700 C CA . PHE A 1 89 ? 29.580 36.758 50.028 1.00 37.31 88 PHE A CA 1
ATOM 701 C C . PHE A 1 89 ? 28.560 36.367 51.129 1.00 38.54 88 PHE A C 1
ATOM 702 O O . PHE A 1 89 ? 27.970 35.284 51.096 1.00 38.46 88 PHE A O 1
ATOM 710 N N . ASN A 1 90 ? 28.366 37.243 52.110 1.00 37.97 89 ASN A N 1
ATOM 711 C CA . ASN A 1 90 ? 27.429 36.973 53.194 1.00 37.12 89 ASN A CA 1
ATOM 712 C C . ASN A 1 90 ? 25.975 37.042 52.717 1.00 37.66 89 ASN A C 1
ATOM 713 O O . ASN A 1 90 ? 25.158 36.164 53.086 1.00 39.64 89 ASN A O 1
ATOM 718 N N . GLN A 1 91 ? 25.642 38.037 51.883 1.00 36.12 90 GLN A N 1
ATOM 719 C CA . GLN A 1 91 ? 24.293 38.114 51.291 1.00 38.45 90 GLN A CA 1
ATOM 720 C C . GLN A 1 91 ? 23.960 36.813 50.580 1.00 38.46 90 GLN A C 1
ATOM 721 O O . GLN A 1 91 ? 22.855 36.291 50.710 1.00 36.91 90 GLN A O 1
ATOM 725 N N . LEU A 1 92 ? 24.903 36.287 49.829 1.00 39.36 91 LEU A N 1
ATOM 726 C CA . LEU A 1 92 ? 24.655 35.060 49.052 1.00 42.38 91 LEU A CA 1
ATOM 727 C C . LEU A 1 92 ? 24.380 33.828 49.925 1.00 40.66 91 LEU A C 1
ATOM 728 O O . LEU A 1 92 ? 23.453 33.075 49.646 1.00 39.17 91 LEU A O 1
ATOM 733 N N . LEU A 1 93 ? 25.156 33.603 50.979 1.00 40.42 92 LEU A N 1
ATOM 734 C CA . LEU A 1 93 ? 24.880 32.462 51.871 1.00 40.66 92 LEU A CA 1
ATOM 735 C C . LEU A 1 93 ? 23.536 32.648 52.607 1.00 40.65 92 LEU A C 1
ATOM 736 O O . LEU A 1 93 ? 22.734 31.722 52.749 1.00 42.16 92 LEU A O 1
ATOM 741 N N . PHE A 1 94 ? 23.286 33.861 53.040 1.00 40.00 93 PHE A N 1
ATOM 742 C CA . PHE A 1 94 ? 22.059 34.194 53.707 1.00 41.93 93 PHE A CA 1
ATOM 743 C C . PHE A 1 94 ? 20.862 33.949 52.786 1.00 44.49 93 PHE A C 1
ATOM 744 O O . PHE A 1 94 ? 19.928 33.245 53.160 1.00 42.73 93 PHE A O 1
ATOM 752 N N . ASP A 1 95 ? 20.901 34.515 51.582 1.00 43.80 94 ASP A N 1
ATOM 753 C CA . ASP A 1 95 ? 19.767 34.438 50.672 1.00 44.74 94 ASP A CA 1
ATOM 754 C C . ASP A 1 95 ? 19.590 33.031 50.134 1.00 43.87 94 ASP A C 1
ATOM 755 O O . ASP A 1 95 ? 18.519 32.682 49.740 1.00 45.73 94 ASP A O 1
ATOM 760 N N . ARG A 1 96 ? 20.636 32.227 50.100 1.00 43.68 95 ARG A N 1
ATOM 761 C CA . ARG A 1 96 ? 20.547 30.884 49.547 1.00 45.56 95 ARG A CA 1
ATOM 762 C C . ARG A 1 96 ? 20.267 29.835 50.620 1.00 45.42 95 ARG A C 1
ATOM 763 O O . ARG A 1 96 ? 20.483 28.670 50.387 1.00 46.57 95 ARG A O 1
ATOM 771 N N . GLY A 1 97 ? 19.867 30.268 51.802 1.00 45.24 96 GLY A N 1
ATOM 772 C CA . GLY A 1 97 ? 19.392 29.357 52.813 1.00 47.52 96 GLY A CA 1
ATOM 773 C C . GLY A 1 97 ? 20.363 28.604 53.691 1.00 47.03 96 GLY A C 1
ATOM 774 O O . GLY A 1 97 ? 20.021 27.530 54.169 1.00 46.85 96 GLY A O 1
ATOM 775 N N . LEU A 1 98 ? 21.573 29.127 53.880 1.00 44.26 97 LEU A N 1
ATOM 776 C CA . LEU A 1 98 ? 22.494 28.536 54.861 1.00 45.67 97 LEU A CA 1
ATOM 777 C C . LEU A 1 98 ? 21.727 28.093 56.136 1.00 42.79 97 LEU A C 1
ATOM 778 O O . LEU A 1 98 ? 21.953 27.011 56.701 1.00 40.88 97 LEU A O 1
ATOM 783 N N . GLY A 1 99 ? 20.809 28.963 56.570 1.00 42.97 98 GLY A N 1
ATOM 784 C CA . GLY A 1 99 ? 20.062 28.813 57.814 1.00 43.75 98 GLY A CA 1
ATOM 785 C C . GLY A 1 99 ? 18.955 27.783 57.849 1.00 43.07 98 GLY A C 1
ATOM 786 O O . GLY A 1 99 ? 18.493 27.432 58.951 1.00 38.86 98 GLY A O 1
ATOM 787 N N . SER A 1 100 ? 18.498 27.363 56.661 1.00 41.17 99 SER A N 1
ATOM 788 C CA . SER A 1 100 ? 17.564 26.245 56.533 1.00 43.69 99 SER A CA 1
ATOM 789 C C . SER A 1 100 ? 18.309 24.948 56.239 1.00 40.99 99 SER A C 1
ATOM 790 O O . SER A 1 100 ? 17.954 23.918 56.758 1.00 42.48 99 SER A O 1
ATOM 793 N N . LEU A 1 101 ? 19.337 25.015 55.397 1.00 38.82 100 LEU A N 1
ATOM 794 C CA . LEU A 1 101 ? 20.061 23.811 54.964 1.00 38.61 100 LEU A CA 1
ATOM 795 C C . LEU A 1 101 ? 20.923 23.151 56.060 1.00 39.48 100 LEU A C 1
ATOM 796 O O . LEU A 1 101 ? 20.987 21.920 56.162 1.00 36.94 100 LEU A O 1
ATOM 801 N N . VAL A 1 102 ? 21.578 23.948 56.895 1.00 39.81 101 VAL A N 1
ATOM 802 C CA . VAL A 1 102 ? 22.419 23.358 57.960 1.00 39.84 101 VAL A CA 1
ATOM 803 C C . VAL A 1 102 ? 21.600 22.516 58.935 1.00 40.90 101 VAL A C 1
ATOM 804 O O . VAL A 1 102 ? 21.910 21.338 59.152 1.00 41.69 101 VAL A O 1
ATOM 808 N N . PRO A 1 103 ? 20.541 23.093 59.543 1.00 42.38 102 PRO A N 1
ATOM 809 C CA . PRO A 1 103 ? 19.718 22.237 60.410 1.00 44.07 102 PRO A CA 1
ATOM 810 C C . PRO A 1 103 ? 18.992 21.088 59.690 1.00 42.93 102 PRO A C 1
ATOM 811 O O . PRO A 1 103 ? 18.733 20.060 60.283 1.00 39.45 102 PRO A O 1
ATOM 815 N N . ALA A 1 104 ? 18.660 21.261 58.425 1.00 45.17 103 ALA A N 1
ATOM 816 C CA . ALA A 1 104 ? 18.020 20.187 57.671 1.00 43.17 103 ALA A CA 1
ATOM 817 C C . ALA A 1 104 ? 18.947 19.007 57.512 1.00 42.61 103 ALA A C 1
ATOM 818 O O . ALA A 1 104 ? 18.497 17.851 57.502 1.00 40.63 103 ALA A O 1
ATOM 820 N N . LEU A 1 105 ? 20.234 19.297 57.324 1.00 39.97 104 LEU A N 1
ATOM 821 C CA . LEU A 1 105 ? 21.210 18.253 56.983 1.00 40.89 104 LEU A CA 1
ATOM 822 C C . LEU A 1 105 ? 22.219 17.830 58.038 1.00 40.44 104 LEU A C 1
ATOM 823 O O . LEU A 1 105 ? 22.857 16.793 57.883 1.00 39.44 104 LEU A O 1
ATOM 828 N N . ALA A 1 106 ? 22.399 18.605 59.092 1.00 40.64 105 ALA A N 1
ATOM 829 C CA . ALA A 1 106 ? 23.414 18.235 60.060 1.00 42.32 105 ALA A CA 1
ATOM 830 C C . ALA A 1 106 ? 22.993 17.046 60.920 1.00 44.70 105 ALA A C 1
ATOM 831 O O . ALA A 1 106 ? 21.849 16.977 61.384 1.00 43.80 105 ALA A O 1
ATOM 833 N N . PRO A 1 107 ? 23.923 16.094 61.130 1.00 45.51 106 PRO A N 1
ATOM 834 C CA . PRO A 1 107 ? 23.641 15.019 62.051 1.00 47.01 106 PRO A CA 1
ATOM 835 C C . PRO A 1 107 ? 23.818 15.565 63.487 1.00 46.06 106 PRO A C 1
ATOM 836 O O . PRO A 1 107 ? 24.310 16.690 63.636 1.00 45.31 106 PRO A O 1
ATOM 840 N N . GLU A 1 108 ? 23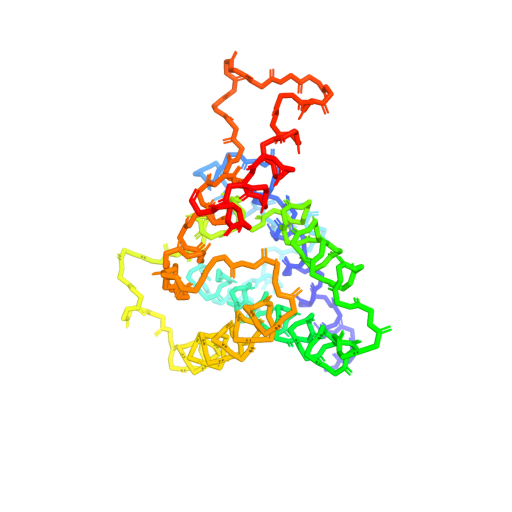.428 14.796 64.514 1.00 45.16 107 GLU A N 1
ATOM 841 C CA . GLU A 1 108 ? 23.570 15.241 65.921 1.00 45.60 107 GLU A CA 1
ATOM 842 C C . GLU A 1 108 ? 25.012 15.621 66.247 1.00 45.32 107 GLU A C 1
ATOM 843 O O . GLU A 1 108 ? 25.255 16.552 66.997 1.00 46.62 107 GLU A O 1
ATOM 845 N N . SER A 1 109 ? 25.971 14.919 65.657 1.00 48.83 108 SER A N 1
ATOM 846 C CA . SER A 1 109 ? 27.376 15.261 65.820 1.00 50.17 108 SER A CA 1
ATOM 847 C C . SER A 1 109 ? 28.007 15.421 64.456 1.00 51.27 108 SER A C 1
ATOM 848 O O . SER A 1 109 ? 27.691 14.677 63.538 1.00 52.05 108 SER A O 1
ATOM 851 N N . LEU A 1 110 ? 28.915 16.377 64.323 1.00 51.98 109 LEU A N 1
ATOM 852 C CA . LEU A 1 110 ? 29.625 16.540 63.071 1.00 54.60 109 LEU A CA 1
ATOM 853 C C . LEU A 1 110 ? 30.544 15.346 62.819 1.00 54.38 109 LEU A C 1
ATOM 854 O O . LEU A 1 110 ? 31.016 15.170 61.695 1.00 53.57 109 LEU A O 1
ATOM 859 N N . ASP A 1 111 ? 30.776 14.528 63.857 1.00 53.45 110 ASP A N 1
ATOM 860 C CA . ASP A 1 111 ? 31.575 13.311 63.740 1.00 53.58 110 ASP A CA 1
ATOM 861 C C . ASP A 1 111 ? 30.864 12.255 62.904 1.00 51.88 110 ASP A C 1
ATOM 862 O O . ASP A 1 111 ? 31.509 11.339 62.424 1.00 51.20 110 ASP A O 1
ATOM 867 N N . ASP A 1 112 ? 29.542 12.372 62.746 1.00 50.49 111 ASP A N 1
ATOM 868 C CA . ASP A 1 112 ? 28.751 11.404 61.951 1.00 49.55 111 ASP A CA 1
ATOM 869 C C . ASP A 1 112 ? 28.827 11.701 60.451 1.00 46.72 111 ASP A C 1
ATOM 870 O O . ASP A 1 112 ? 28.296 10.940 59.644 1.00 43.76 111 ASP A O 1
ATOM 875 N N . LEU A 1 113 ? 29.447 12.816 60.064 1.00 46.25 112 LEU A N 1
ATOM 876 C CA . LEU A 1 113 ? 29.599 13.081 58.645 1.00 44.43 112 LEU A CA 1
ATOM 877 C C . LEU A 1 113 ? 30.524 12.005 58.051 1.00 43.13 112 LEU A C 1
ATOM 878 O O . LEU A 1 113 ? 31.505 11.623 58.676 1.00 42.59 112 LEU A O 1
ATOM 883 N N . PRO A 1 114 ? 30.188 11.479 56.868 1.00 42.86 113 PRO A N 1
ATOM 884 C CA . PRO A 1 114 ? 31.120 10.544 56.237 1.00 42.14 113 PRO A CA 1
ATOM 885 C C . PRO A 1 114 ? 32.453 11.284 55.960 1.00 42.63 113 PRO A C 1
ATOM 886 O O . PRO A 1 114 ? 32.462 12.516 55.859 1.00 41.68 113 PRO A O 1
ATOM 890 N N . ASP A 1 115 ? 33.550 10.534 55.845 1.00 42.50 114 ASP A N 1
ATOM 891 C CA . ASP A 1 115 ? 34.901 11.084 55.642 1.00 41.44 114 ASP A CA 1
ATOM 892 C C . ASP A 1 115 ? 35.069 12.075 54.488 1.00 42.52 114 ASP A C 1
ATOM 893 O O . ASP A 1 115 ? 35.810 13.034 54.646 1.00 42.31 114 ASP A O 1
ATOM 898 N N . GLU A 1 116 ? 34.415 11.862 53.343 1.00 43.68 115 GLU A N 1
ATOM 899 C CA . GLU A 1 116 ? 34.539 12.841 52.231 1.00 43.59 115 GLU A CA 1
ATOM 900 C C . GLU A 1 116 ? 33.840 14.156 52.614 1.00 40.13 115 GLU A C 1
ATOM 901 O O . GLU A 1 116 ? 34.304 15.235 52.295 1.00 38.74 115 GLU A O 1
ATOM 904 N N . VAL A 1 117 ? 32.747 14.078 53.350 1.00 36.49 116 VAL A N 1
ATOM 905 C CA . VAL A 1 117 ? 32.060 15.289 53.742 1.00 37.45 116 VAL A CA 1
ATOM 906 C C . VAL A 1 117 ? 32.836 16.029 54.842 1.00 35.74 116 VAL A C 1
ATOM 907 O O . VAL A 1 117 ? 32.953 17.241 54.838 1.00 38.17 116 VAL A O 1
ATOM 911 N N . SER A 1 118 ? 33.387 15.264 55.762 1.00 35.74 117 SER A N 1
ATOM 912 C CA . SER A 1 118 ? 34.160 15.803 56.860 1.00 35.42 117 SER A CA 1
ATOM 913 C C . SER A 1 118 ? 35.390 16.545 56.354 1.00 34.11 117 SER A C 1
ATOM 914 O O . SER A 1 118 ? 35.759 17.585 56.897 1.00 33.96 117 SER A O 1
ATOM 917 N N . ALA A 1 119 ? 36.008 16.023 55.306 1.00 33.56 118 ALA A N 1
ATOM 918 C CA . ALA A 1 119 ? 37.123 16.694 54.674 1.00 33.77 118 ALA A CA 1
ATOM 919 C C . ALA A 1 119 ? 36.656 18.027 54.112 1.00 35.60 118 ALA A C 1
ATOM 920 O O . ALA A 1 119 ? 37.296 19.038 54.313 1.00 36.46 118 ALA A O 1
ATOM 922 N N . LEU A 1 120 ? 35.501 18.049 53.443 1.00 37.24 119 LEU A N 1
ATOM 923 C CA . LEU A 1 120 ? 34.968 19.306 52.910 1.00 35.39 119 LEU A CA 1
ATOM 924 C C . LEU A 1 120 ? 34.680 20.320 54.032 1.00 32.54 119 LEU A C 1
ATOM 925 O O . LEU A 1 120 ? 34.960 21.492 53.898 1.00 29.95 119 LEU A O 1
ATOM 930 N N . ARG A 1 121 ? 34.178 19.855 55.163 1.00 34.73 120 ARG A N 1
ATOM 931 C CA . ARG A 1 121 ? 33.931 20.744 56.280 1.00 33.69 120 ARG A CA 1
ATOM 932 C C . ARG A 1 121 ? 35.206 21.386 56.758 1.00 33.81 120 ARG A C 1
ATOM 933 O O . ARG A 1 121 ? 35.212 22.585 57.080 1.00 32.15 120 ARG A O 1
ATOM 941 N N . ARG A 1 122 ? 36.278 20.600 56.848 1.00 35.03 121 ARG A N 1
ATOM 942 C CA . ARG A 1 122 ? 37.578 21.132 57.281 1.00 38.05 121 ARG A CA 1
ATOM 943 C C . ARG A 1 122 ? 38.104 22.231 56.316 1.00 36.03 121 ARG A C 1
ATOM 944 O O . ARG A 1 122 ? 38.620 23.259 56.754 1.00 36.22 121 ARG A O 1
ATOM 952 N N . THR A 1 123 ? 37.994 21.999 55.013 1.00 36.09 122 THR A N 1
ATOM 953 C CA . THR A 1 123 ? 38.433 22.992 54.029 1.00 38.58 122 THR A CA 1
ATOM 954 C C . THR A 1 123 ? 37.607 24.277 54.188 1.00 36.81 122 THR A C 1
ATOM 955 O O . THR A 1 123 ? 38.111 25.382 54.068 1.00 36.28 122 THR A O 1
ATOM 959 N N . THR A 1 124 ? 36.328 24.105 54.479 1.00 37.75 123 THR A N 1
ATOM 960 C CA . THR A 1 124 ? 35.416 25.228 54.630 1.00 37.30 123 THR A CA 1
ATOM 961 C C . THR A 1 124 ? 35.791 26.067 55.854 1.00 38.61 123 THR A C 1
ATOM 962 O O . THR A 1 124 ? 35.783 27.309 55.795 1.00 38.47 123 THR A O 1
ATOM 966 N N . GLU A 1 125 ? 36.166 25.401 56.946 1.00 39.45 124 GLU A N 1
ATOM 967 C CA . GLU A 1 125 ? 36.577 26.091 58.153 1.00 41.95 124 GLU A CA 1
ATOM 968 C C . GLU A 1 125 ? 37.886 26.817 57.960 1.00 39.15 124 GLU A C 1
ATOM 969 O O . GLU A 1 125 ? 38.056 27.925 58.440 1.00 38.27 124 GLU A O 1
ATOM 975 N N . LYS A 1 126 ? 38.803 26.194 57.246 1.00 38.80 125 LYS A N 1
ATOM 976 C CA . LYS A 1 126 ? 40.064 26.806 56.918 1.00 39.48 125 LYS A CA 1
ATOM 977 C C . LYS A 1 126 ? 39.865 28.034 56.024 1.00 36.98 125 LYS A C 1
ATOM 978 O O . LYS A 1 126 ? 40.446 29.066 56.269 1.00 34.38 125 LYS A O 1
ATOM 981 N N . ASN A 1 127 ? 39.055 27.921 54.978 1.00 36.21 126 ASN A N 1
ATOM 982 C CA . ASN A 1 127 ? 38.811 29.081 54.129 1.00 34.03 126 ASN A CA 1
ATOM 983 C C . ASN A 1 127 ? 38.129 30.231 54.886 1.00 34.15 126 ASN A C 1
ATOM 984 O O . ASN A 1 127 ? 38.347 31.378 54.542 1.00 31.07 126 ASN A O 1
ATOM 989 N N . THR A 1 128 ? 37.268 29.915 55.854 1.00 34.15 127 THR A N 1
ATOM 990 C CA . THR A 1 128 ? 36.566 30.926 56.638 1.00 34.63 127 THR A CA 1
ATOM 991 C C . THR A 1 128 ? 37.527 31.788 57.464 1.00 36.49 127 THR A C 1
ATOM 992 O O . THR A 1 128 ? 37.347 33.019 57.577 1.00 36.86 127 THR A O 1
ATOM 996 N N . THR A 1 129 ? 38.538 31.133 58.042 1.00 37.00 128 THR A N 1
ATOM 997 C CA . THR A 1 129 ? 39.586 31.809 58.762 1.00 37.68 128 THR A CA 1
ATOM 998 C C . THR A 1 129 ? 40.317 32.728 57.810 1.00 35.85 128 THR A C 1
ATOM 999 O O . THR A 1 129 ? 40.619 33.874 58.153 1.00 34.96 128 THR A O 1
ATOM 1003 N N . THR A 1 130 ? 40.629 32.238 56.614 1.00 33.50 129 THR A N 1
ATOM 1004 C CA . THR A 1 130 ? 41.334 33.077 55.635 1.00 33.13 129 THR A CA 1
ATOM 1005 C C . THR A 1 130 ? 40.467 34.310 55.338 1.00 35.82 129 THR A C 1
ATOM 1006 O O . THR A 1 130 ? 40.950 35.447 55.380 1.00 34.22 129 THR A O 1
ATOM 1010 N N . LEU A 1 131 ? 39.171 34.092 55.093 1.00 35.85 130 LEU A N 1
ATOM 1011 C CA . LEU A 1 131 ? 38.279 35.206 54.801 1.00 37.79 130 LEU A CA 1
ATOM 1012 C C . LEU A 1 131 ? 38.129 36.164 55.942 1.00 37.85 130 LEU A C 1
ATOM 1013 O O . LEU A 1 131 ? 38.183 37.372 55.735 1.00 38.52 130 LEU A O 1
ATOM 1018 N N . ILE A 1 132 ? 37.900 35.647 57.145 1.00 38.74 131 ILE A N 1
ATOM 1019 C CA . ILE A 1 132 ? 37.805 36.513 58.311 1.00 39.43 131 ILE A CA 1
ATOM 1020 C C . ILE A 1 132 ? 39.079 37.349 58.525 1.00 37.61 131 ILE A C 1
ATOM 1021 O O . ILE A 1 132 ? 38.978 38.519 58.845 1.00 36.64 131 ILE A O 1
ATOM 1026 N N . ASN A 1 133 ? 40.255 36.740 58.355 1.00 35.44 132 ASN A N 1
ATOM 1027 C CA . ASN A 1 133 ? 41.502 37.442 58.496 1.00 34.64 132 ASN A CA 1
ATOM 1028 C C . ASN A 1 133 ? 41.594 38.538 57.448 1.00 31.50 132 ASN A C 1
ATOM 1029 O O . ASN A 1 133 ? 42.115 39.586 57.743 1.00 31.19 132 ASN A O 1
ATOM 1034 N N . LEU A 1 134 ? 41.064 38.323 56.250 1.00 30.13 133 LEU A N 1
ATOM 1035 C CA . LEU A 1 134 ? 41.038 39.395 55.231 1.00 30.52 133 LEU A CA 1
ATOM 1036 C C . LEU A 1 134 ? 40.105 40.523 55.673 1.00 28.76 133 LEU A C 1
ATOM 1037 O O . LEU A 1 134 ? 40.434 41.711 55.572 1.00 29.46 133 LEU A O 1
ATOM 1042 N N . ALA A 1 135 ? 38.968 40.145 56.230 1.00 26.05 134 ALA A N 1
ATOM 1043 C CA . ALA A 1 135 ? 37.960 41.101 56.652 1.00 29.49 134 ALA A CA 1
ATOM 1044 C C . ALA A 1 135 ? 38.482 41.972 57.767 1.00 28.47 134 ALA A C 1
ATOM 1045 O O . ALA A 1 135 ? 38.243 43.177 57.770 1.00 30.87 134 ALA A O 1
ATOM 1047 N N . LYS A 1 136 ? 39.181 41.343 58.713 1.00 31.23 135 LYS A N 1
ATOM 1048 C CA . LYS A 1 136 ? 39.829 42.045 59.843 1.00 29.64 135 LYS A CA 1
ATOM 1049 C C . LYS A 1 136 ? 40.882 42.991 59.337 1.00 29.07 135 LYS A C 1
ATOM 1050 O O . LYS A 1 136 ? 41.014 44.107 59.840 1.00 25.35 135 LYS A O 1
ATOM 1056 N N . GLN A 1 137 ? 41.638 42.553 58.332 1.00 32.31 136 GLN A N 1
ATOM 1057 C CA . GLN A 1 137 ? 42.693 43.378 57.717 1.00 32.89 136 GLN A CA 1
ATOM 1058 C C . GLN A 1 137 ? 42.137 44.681 57.136 1.00 33.09 136 GLN A C 1
ATOM 1059 O O . GLN A 1 137 ? 42.723 45.748 57.275 1.00 30.47 136 GLN A O 1
ATOM 1065 N N . HIS A 1 138 ? 40.970 44.576 56.529 1.00 35.18 137 HIS A N 1
ATOM 1066 C CA . HIS A 1 138 ? 40.299 45.689 55.873 1.00 35.96 137 HIS A CA 1
ATOM 1067 C C . HIS A 1 138 ? 39.273 46.429 56.742 1.00 35.79 137 HIS A C 1
ATOM 1068 O O . HIS A 1 138 ? 38.476 47.216 56.234 1.00 33.88 137 HIS A O 1
ATOM 1075 N N . GLY A 1 139 ? 39.303 46.163 58.044 1.00 36.56 138 GLY A N 1
ATOM 1076 C CA . GLY A 1 139 ? 38.468 46.852 59.011 1.00 34.82 138 GLY A CA 1
ATOM 1077 C C . GLY A 1 139 ? 3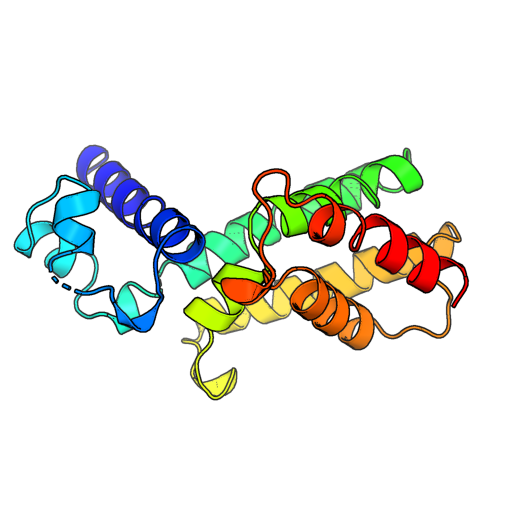7.003 46.518 58.922 1.00 32.71 138 GLY A C 1
ATOM 1078 O O . GLY A 1 139 ? 36.182 47.280 59.378 1.00 32.20 138 GLY A O 1
ATOM 1079 N N . LEU A 1 140 ? 36.670 45.356 58.372 1.00 36.12 139 LEU A N 1
ATOM 1080 C CA . LEU A 1 140 ? 35.260 44.959 58.205 1.00 33.43 139 LEU A CA 1
ATOM 1081 C C . LEU A 1 140 ? 34.722 44.090 59.349 1.00 35.18 139 LEU A C 1
ATOM 1082 O O . LEU A 1 140 ? 33.523 43.996 59.532 1.00 33.92 139 LEU A O 1
ATOM 1087 N N . VAL A 1 141 ? 35.615 43.444 60.091 1.00 35.21 140 VAL A N 1
ATOM 1088 C CA . VAL A 1 141 ? 35.246 42.600 61.205 1.00 34.48 140 VAL A CA 1
ATOM 1089 C C . VAL A 1 141 ? 36.168 42.943 62.349 1.00 34.48 140 VAL A C 1
ATOM 1090 O O . VAL A 1 141 ? 37.371 42.963 62.174 1.00 36.47 140 VAL A O 1
ATOM 1094 N N . HIS A 1 142 ? 35.614 43.213 63.523 1.00 34.40 141 HIS A N 1
ATOM 1095 C CA . HIS A 1 142 ? 36.445 43.588 64.673 1.00 35.41 141 HIS A CA 1
ATOM 1096 C C . HIS A 1 142 ? 37.460 42.467 64.983 1.00 34.83 141 HIS A C 1
ATOM 1097 O O . HIS A 1 142 ? 37.150 41.292 64.872 1.00 31.52 141 HIS A O 1
ATOM 1104 N N . HIS A 1 143 ? 38.676 42.844 65.347 1.00 36.41 142 HIS A N 1
ATOM 1105 C CA . HIS A 1 143 ? 39.751 41.871 65.577 1.00 39.46 142 HIS A CA 1
ATOM 1106 C C . HIS A 1 143 ? 39.507 40.862 66.710 1.00 39.98 142 HIS A C 1
ATOM 1107 O O . HIS A 1 143 ? 40.140 39.821 66.737 1.00 42.41 142 HIS A O 1
ATOM 1114 N N . ASP A 1 144 ? 38.624 41.164 67.658 1.00 39.95 143 ASP A N 1
ATOM 1115 C CA . ASP A 1 144 ? 38.384 40.241 68.769 1.00 41.63 143 ASP A CA 1
ATOM 1116 C C . ASP A 1 144 ? 37.462 39.074 68.417 1.00 42.34 143 ASP A C 1
ATOM 1117 O O . ASP A 1 144 ? 37.440 38.056 69.131 1.00 43.94 143 ASP A O 1
ATOM 1122 N N . ILE A 1 145 ? 36.719 39.197 67.320 1.00 38.83 144 ILE A N 1
ATOM 1123 C CA . ILE A 1 145 ? 35.759 38.170 66.932 1.00 39.96 144 ILE A CA 1
ATOM 1124 C C . ILE A 1 145 ? 36.402 36.925 66.325 1.00 37.97 144 ILE A C 1
ATOM 1125 O O . ILE A 1 145 ? 37.110 36.998 65.305 1.00 37.89 144 ILE A O 1
ATOM 1130 N N . ALA A 1 146 ? 36.147 35.774 66.932 1.00 35.94 145 ALA A N 1
ATOM 1131 C CA . ALA A 1 146 ? 36.721 34.519 66.405 1.00 36.89 145 ALA A CA 1
ATOM 1132 C C . ALA A 1 146 ? 36.009 34.028 65.143 1.00 36.09 145 ALA A C 1
ATOM 1133 O O . ALA A 1 146 ? 34.837 34.306 64.942 1.00 38.63 145 ALA A O 1
ATOM 1135 N N . PRO A 1 147 ? 36.732 33.342 64.241 1.00 38.31 146 PRO A N 1
ATOM 1136 C CA . PRO A 1 147 ? 36.071 32.772 63.067 1.00 39.71 146 PRO A CA 1
ATOM 1137 C C . PRO A 1 147 ? 34.859 31.860 63.368 1.00 42.21 146 PRO A C 1
ATOM 1138 O O . PRO A 1 147 ? 33.864 31.920 62.635 1.00 44.58 146 PRO A O 1
ATOM 1142 N N . GLY A 1 148 ? 34.930 31.048 64.428 1.00 42.23 147 GLY A N 1
ATOM 1143 C CA . GLY A 1 148 ? 33.834 30.148 64.798 1.00 40.63 147 GLY A CA 1
ATOM 1144 C C . GLY A 1 148 ? 32.619 30.900 65.303 1.00 41.14 147 GLY A C 1
ATOM 1145 O O . GLY A 1 148 ? 31.485 30.503 65.088 1.00 42.41 147 GLY A O 1
ATOM 1146 N N . THR A 1 149 ? 32.853 32.019 65.962 1.00 39.87 148 THR A N 1
ATOM 1147 C CA . THR A 1 149 ? 31.749 32.827 66.424 1.00 39.25 148 THR A CA 1
ATOM 1148 C C . THR A 1 149 ? 31.022 33.417 65.225 1.00 37.99 148 THR A C 1
ATOM 1149 O O . THR A 1 149 ? 29.788 33.431 65.178 1.00 37.24 148 THR A O 1
ATOM 1153 N N . TYR A 1 150 ? 31.794 33.873 64.235 1.00 37.93 149 TYR A N 1
ATOM 1154 C CA . TYR A 1 150 ? 31.218 34.401 63.003 1.00 34.69 149 TYR A CA 1
ATOM 1155 C C . TYR A 1 150 ? 30.367 33.356 62.284 1.00 33.32 149 TYR A C 1
ATOM 1156 O O . TYR A 1 150 ? 29.267 33.657 61.830 1.00 36.19 149 TYR A O 1
ATOM 1165 N N . ILE A 1 151 ? 30.872 32.134 62.164 1.00 35.50 150 ILE A N 1
ATOM 1166 C CA . ILE A 1 151 ? 30.144 31.056 61.469 1.00 38.88 150 ILE A CA 1
ATOM 1167 C C . ILE A 1 151 ? 28.843 30.724 62.151 1.00 36.41 150 ILE A C 1
ATOM 1168 O O . ILE A 1 151 ? 27.789 30.640 61.502 1.00 37.62 150 ILE A O 1
ATOM 1173 N N . VAL A 1 152 ? 28.919 30.488 63.453 1.00 37.54 151 VAL A N 1
ATOM 1174 C CA . VAL A 1 152 ? 27.721 30.123 64.242 1.00 39.65 151 VAL A CA 1
ATOM 1175 C C . VAL A 1 152 ? 26.701 31.260 64.173 1.00 39.35 151 VAL A C 1
ATOM 1176 O O . VAL A 1 152 ? 25.490 31.013 64.046 1.00 39.42 151 VAL A O 1
ATOM 1180 N N . GLY A 1 153 ? 27.186 32.505 64.203 1.00 39.36 152 GLY A N 1
ATOM 1181 C CA . GLY A 1 153 ? 26.313 33.664 64.133 1.00 36.44 152 GLY A CA 1
ATOM 1182 C C . GLY A 1 153 ? 25.615 33.738 62.798 1.00 36.18 152 GLY A C 1
ATOM 1183 O O . GLY A 1 153 ? 24.430 33.966 62.734 1.00 37.41 152 GLY A O 1
ATOM 1184 N N . LEU A 1 154 ? 26.360 33.557 61.716 1.00 38.22 153 LEU A N 1
ATOM 1185 C CA . LEU A 1 154 ? 25.794 33.578 60.383 1.00 38.44 153 LEU A CA 1
ATOM 1186 C C . LEU A 1 154 ? 24.722 32.485 60.192 1.00 37.94 153 LEU A C 1
ATOM 1187 O O . LEU A 1 154 ? 23.657 32.697 59.587 1.00 39.99 153 LEU A O 1
ATOM 1192 N N . ILE A 1 155 ? 25.008 31.302 60.690 1.00 37.66 154 ILE A N 1
ATOM 1193 C CA . ILE A 1 155 ? 24.064 30.198 60.599 1.00 38.36 154 ILE A CA 1
ATOM 1194 C C . ILE A 1 155 ? 22.820 30.531 61.408 1.00 37.19 154 ILE A C 1
ATOM 1195 O O . ILE A 1 155 ? 21.700 30.314 60.959 1.00 34.84 154 ILE A O 1
ATOM 1200 N N . THR A 1 156 ? 23.034 31.123 62.580 1.00 37.74 155 THR A N 1
ATOM 1201 C CA . THR A 1 156 ? 21.941 31.477 63.482 1.00 37.65 155 THR A CA 1
ATOM 1202 C C . THR A 1 156 ? 21.053 32.597 62.898 1.00 38.86 155 THR A C 1
ATOM 1203 O O . THR A 1 156 ? 19.831 32.456 62.860 1.00 40.21 155 THR A O 1
ATOM 1207 N N . ILE A 1 157 ? 21.637 33.708 62.458 1.00 38.09 156 ILE A N 1
ATOM 1208 C CA . ILE A 1 157 ? 20.805 34.786 61.936 1.00 39.35 156 ILE A CA 1
ATOM 1209 C C . ILE A 1 157 ? 20.082 34.437 60.640 1.00 39.27 156 ILE A C 1
ATOM 1210 O O . ILE A 1 157 ? 19.101 35.083 60.322 1.00 42.63 156 ILE A O 1
ATOM 1215 N N . SER A 1 158 ? 20.575 33.439 59.903 1.00 40.96 157 SER A N 1
ATOM 1216 C CA . SER A 1 158 ? 20.004 33.002 58.618 1.00 41.15 157 SER A CA 1
ATOM 1217 C C . SER A 1 158 ? 18.868 32.037 58.769 1.00 41.49 157 SER A C 1
ATOM 1218 O O . SER A 1 158 ? 18.207 31.720 57.786 1.00 43.43 157 SER A O 1
ATOM 1221 N N . ARG A 1 159 ? 18.680 31.506 59.966 1.00 37.76 158 ARG A N 1
ATOM 1222 C CA . ARG A 1 159 ? 17.633 30.515 60.181 1.00 40.31 158 ARG A CA 1
ATOM 1223 C C . ARG A 1 159 ? 16.338 31.254 60.078 1.00 40.57 158 ARG A C 1
ATOM 1224 O O . ARG A 1 159 ? 16.115 32.190 60.832 1.00 38.54 158 ARG A O 1
ATOM 1232 N N . PRO A 1 160 ? 15.483 30.874 59.134 1.00 44.12 159 PRO A N 1
ATOM 1233 C CA . PRO A 1 160 ? 14.239 31.654 59.036 1.00 46.91 159 PRO A CA 1
ATOM 1234 C C . PRO A 1 160 ? 13.383 31.576 60.310 1.00 46.54 159 PRO A C 1
ATOM 1235 O O . PRO A 1 160 ? 13.521 30.625 61.075 1.00 40.71 159 PRO A O 1
ATOM 1239 N N . PRO A 1 161 ? 12.520 32.584 60.545 1.00 47.24 160 PRO A N 1
ATOM 1240 C CA . PRO A 1 161 ? 11.674 32.575 61.763 1.00 46.68 160 PRO A CA 1
ATOM 1241 C C . PRO A 1 161 ? 10.608 31.509 61.749 1.00 47.08 160 PRO A C 1
ATOM 1242 O O . PRO A 1 161 ? 10.270 30.985 60.687 1.00 49.67 160 PRO A O 1
ATOM 1246 N N . ILE A 1 162 ? 10.081 31.169 62.915 1.00 44.08 161 ILE A N 1
ATOM 1247 C CA . ILE A 1 162 ? 8.991 30.239 62.955 1.00 46.68 161 ILE A CA 1
ATOM 1248 C C . ILE A 1 162 ? 7.842 30.864 62.156 1.00 46.53 161 ILE A C 1
ATOM 1249 O O . ILE A 1 162 ? 7.744 32.075 62.016 1.00 46.29 161 ILE A O 1
ATOM 1254 N N . THR A 1 163 ? 6.967 30.021 61.656 1.00 49.88 162 THR A N 1
ATOM 1255 C CA . THR A 1 163 ? 5.857 30.456 60.816 1.00 51.15 162 THR A CA 1
ATOM 1256 C C . THR A 1 163 ? 5.147 31.671 61.346 1.00 49.91 162 THR A C 1
ATOM 1257 O O . THR A 1 163 ? 5.050 32.674 60.642 1.00 47.85 162 THR A O 1
ATOM 1261 N N . ALA A 1 164 ? 4.698 31.589 62.602 1.00 49.21 163 ALA A N 1
ATOM 1262 C CA . ALA A 1 164 ? 3.965 32.677 63.259 1.00 46.83 163 ALA A CA 1
ATOM 1263 C C . ALA A 1 164 ? 4.611 34.058 63.120 1.00 46.11 163 ALA A C 1
ATOM 1264 O O . ALA A 1 164 ? 3.912 35.066 63.120 1.00 47.01 163 ALA A O 1
ATOM 1266 N N . LEU A 1 165 ? 5.935 34.108 63.019 1.00 45.07 164 LEU A N 1
ATOM 1267 C CA . LEU A 1 165 ? 6.657 35.374 62.927 1.00 44.82 164 LEU A CA 1
ATOM 1268 C C . LEU A 1 165 ? 7.142 35.735 61.517 1.00 47.33 164 LEU A C 1
ATOM 1269 O O . LEU A 1 165 ? 7.810 36.769 61.335 1.00 48.78 164 LEU A O 1
ATOM 1274 N N . ALA A 1 166 ? 6.842 34.877 60.540 1.00 47.22 165 ALA A N 1
ATOM 1275 C CA . ALA A 1 166 ? 7.248 35.093 59.149 1.00 49.70 165 ALA A CA 1
ATOM 1276 C C . ALA A 1 166 ? 6.361 36.112 58.426 1.00 51.04 165 ALA A C 1
ATOM 1277 O O . ALA A 1 166 ? 5.152 36.164 58.634 1.00 51.44 165 ALA A O 1
ATOM 1279 N N . THR A 1 167 ? 6.975 36.956 57.605 1.00 51.60 166 THR A N 1
ATOM 1280 C CA . THR A 1 167 ? 6.223 37.947 56.829 1.00 52.02 166 THR A CA 1
ATOM 1281 C C . THR A 1 167 ? 6.410 37.646 55.345 1.00 49.62 166 THR A C 1
ATOM 1282 O O . THR A 1 167 ? 7.388 37.024 54.980 1.00 48.31 166 THR A O 1
ATOM 1286 N N . ILE A 1 168 ? 5.476 38.081 54.505 1.00 48.94 167 ILE A N 1
ATOM 1287 C CA . ILE A 1 168 ? 5.592 37.856 53.073 1.00 47.93 167 ILE A CA 1
ATOM 1288 C C . ILE A 1 168 ? 6.882 38.491 52.527 1.00 47.09 167 ILE A C 1
ATOM 1289 O O . ILE A 1 168 ? 7.592 37.859 51.749 1.00 42.64 167 ILE A O 1
ATOM 1293 N N . SER A 1 169 ? 7.182 39.740 52.917 1.00 46.43 168 SER A N 1
ATOM 1294 C CA . SER A 1 169 ? 8.423 40.410 52.461 1.00 48.58 168 SER A CA 1
ATOM 1295 C C . SER A 1 169 ? 9.698 39.827 53.077 1.00 52.04 168 SER A C 1
ATOM 1296 O O . SER A 1 169 ? 10.755 39.793 52.428 1.00 51.68 168 SER A O 1
ATOM 1299 N N . GLU A 1 170 ? 9.592 39.384 54.329 1.00 56.64 169 GLU A N 1
ATOM 1300 C CA . GLU A 1 170 ? 10.738 38.850 55.076 1.00 60.11 169 GLU A CA 1
ATOM 1301 C C . GLU A 1 170 ? 11.726 39.989 55.426 1.00 62.24 169 GLU A C 1
ATOM 1302 O O . GLU A 1 170 ? 12.909 39.745 55.742 1.00 62.54 169 GLU A O 1
ATOM 1305 N N . ASN A 1 171 ? 11.229 41.229 55.375 1.00 62.34 170 ASN A N 1
ATOM 1306 C CA . ASN A 1 171 ? 12.058 42.401 55.640 1.00 61.81 170 ASN A CA 1
ATOM 1307 C C . ASN A 1 171 ? 12.693 42.398 57.007 1.00 59.55 170 ASN A C 1
ATOM 1308 O O . ASN A 1 171 ? 13.870 42.700 57.112 1.00 61.02 170 ASN A O 1
ATOM 1313 N N . SER A 1 172 ? 11.928 42.067 58.047 1.00 58.13 171 SER A N 1
ATOM 1314 C CA . SER A 1 172 ? 12.507 41.950 59.387 1.00 57.42 171 SER A CA 1
ATOM 1315 C C . SER A 1 172 ? 13.700 40.980 59.320 1.00 55.05 171 SER A C 1
ATOM 1316 O O . SER A 1 172 ? 14.792 41.314 59.747 1.00 52.31 171 SER A O 1
ATOM 1319 N N . HIS A 1 173 ? 13.489 39.809 58.724 1.00 55.16 172 HIS A N 1
ATOM 1320 C CA . HIS A 1 173 ? 14.542 38.811 58.578 1.00 52.30 172 HIS A CA 1
ATOM 1321 C C . HIS A 1 173 ? 15.730 39.289 57.730 1.00 49.10 172 HIS A C 1
ATOM 1322 O O . HIS A 1 173 ? 16.878 39.095 58.145 1.00 44.51 172 HIS A O 1
ATOM 1329 N N . LYS A 1 174 ? 15.467 39.875 56.554 1.00 46.33 173 LYS A N 1
ATOM 1330 C CA . LYS A 1 174 ? 16.533 40.314 55.643 1.00 44.74 173 LYS A CA 1
ATOM 1331 C C . LYS A 1 174 ? 17.380 41.429 56.243 1.00 45.84 173 LYS A C 1
ATOM 1332 O O . LYS A 1 174 ? 18.590 41.508 56.009 1.00 43.62 173 LYS A O 1
ATOM 1334 N N . ALA A 1 175 ? 16.735 42.282 57.038 1.00 43.01 174 ALA A N 1
ATOM 1335 C CA . ALA A 1 175 ? 17.418 43.341 57.723 1.00 40.59 174 ALA A CA 1
ATOM 1336 C C . ALA A 1 175 ? 18.418 42.782 58.728 1.00 41.47 174 ALA A C 1
ATOM 1337 O O . ALA A 1 175 ? 19.421 43.421 58.988 1.00 36.54 174 ALA A O 1
ATOM 1339 N N . LEU A 1 176 ? 18.171 41.564 59.248 1.00 42.62 175 LEU A N 1
ATOM 1340 C CA A LEU A 1 176 ? 19.043 40.967 60.265 0.50 40.61 175 LEU A CA 1
ATOM 1341 C CA B LEU A 1 176 ? 19.040 40.972 60.279 0.50 41.09 175 LEU A CA 1
ATOM 1342 C C . LEU A 1 176 ? 20.466 40.751 59.763 1.00 39.38 175 LEU A C 1
ATOM 1343 O O . LEU A 1 176 ? 21.420 40.797 60.548 1.00 36.20 175 LEU A O 1
ATOM 1352 N N . LEU A 1 177 ? 20.612 40.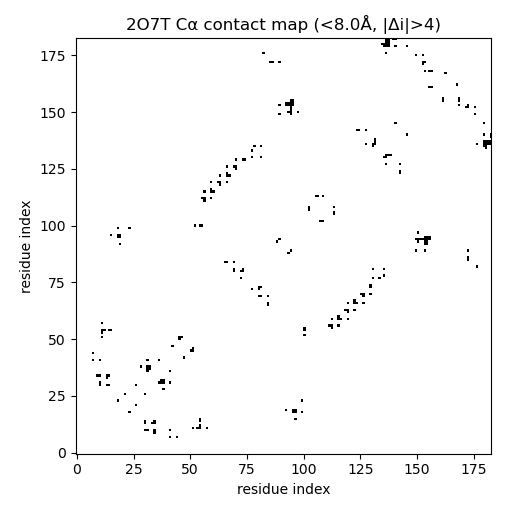492 58.462 1.0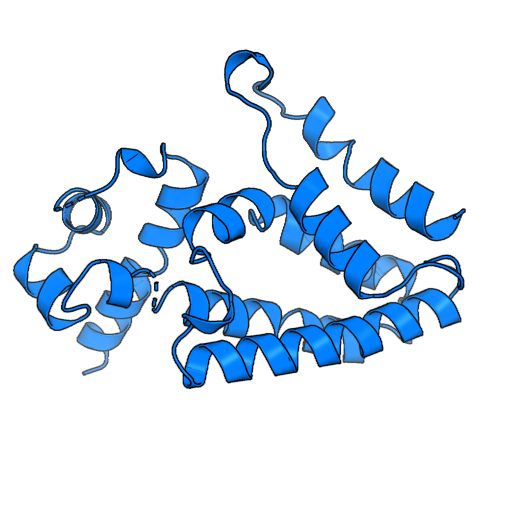0 37.45 176 LEU A N 1
ATOM 1353 C CA . LEU A 1 177 ? 21.935 40.291 57.882 1.00 37.21 176 LEU A CA 1
ATOM 1354 C C . LEU A 1 177 ? 22.729 41.579 57.916 1.00 37.47 176 LEU A C 1
ATOM 1355 O O . LEU A 1 177 ? 23.890 41.581 58.318 1.00 36.64 176 LEU A O 1
ATOM 1360 N N . GLY A 1 178 ? 22.104 42.681 57.503 1.00 40.44 177 GLY A N 1
ATOM 1361 C CA . GLY A 1 178 ? 22.751 43.967 57.550 1.00 38.86 177 GLY A CA 1
ATOM 1362 C C . GLY A 1 178 ? 23.190 44.283 58.965 1.00 37.99 177 GLY A C 1
ATOM 1363 O O . GLY A 1 178 ? 24.298 44.731 59.172 1.00 39.16 177 GLY A O 1
ATOM 1364 N N . LEU A 1 179 ? 22.335 44.035 59.947 1.00 38.43 178 LEU A N 1
ATOM 1365 C CA . LEU A 1 179 ? 22.683 44.316 61.358 1.00 37.81 178 LEU A CA 1
ATOM 1366 C C . LEU A 1 179 ? 23.808 43.438 61.915 1.00 35.04 178 LEU A C 1
ATOM 1367 O O . LEU A 1 179 ? 24.584 43.892 62.738 1.00 33.50 178 LEU A O 1
ATOM 1372 N N . TYR A 1 180 ? 23.854 42.171 61.505 1.00 37.32 179 TYR A N 1
ATOM 1373 C CA . TYR A 1 180 ? 24.918 41.233 61.909 1.00 34.15 179 TYR A CA 1
ATOM 1374 C C . TYR A 1 180 ? 26.285 41.706 61.368 1.00 34.70 179 TYR A C 1
ATOM 1375 O O . TYR A 1 180 ? 27.283 41.767 62.111 1.00 34.22 179 TYR A O 1
ATOM 1384 N N . LEU A 1 181 ? 26.336 42.100 60.100 1.00 33.18 180 LEU A N 1
ATOM 1385 C CA . LEU A 1 181 ? 27.609 42.568 59.533 1.00 35.88 180 LEU A CA 1
ATOM 1386 C C . LEU A 1 181 ? 28.068 43.867 60.234 1.00 34.55 180 LEU A C 1
ATOM 1387 O O . LEU A 1 181 ? 29.254 44.072 60.497 1.00 36.78 180 LEU A O 1
ATOM 1392 N N . SER A 1 182 ? 27.114 44.720 60.566 1.00 33.79 181 SER A N 1
ATOM 1393 C CA . SER A 1 182 ? 27.413 45.965 61.275 1.00 34.04 181 SER A CA 1
ATOM 1394 C C . SER A 1 182 ? 27.978 45.670 62.658 1.00 32.77 181 SER A C 1
ATOM 1395 O O . SER A 1 182 ? 28.938 46.278 63.063 1.00 34.72 181 SER A O 1
ATOM 1398 N N . GLY A 1 183 ? 27.368 44.716 63.365 1.00 34.75 182 GLY A N 1
ATOM 1399 C CA . GLY A 1 183 ? 27.826 44.272 64.662 1.00 32.33 182 GLY A CA 1
ATOM 1400 C C . GLY A 1 183 ? 29.219 43.672 64.600 1.00 31.64 182 GLY A C 1
ATOM 1401 O O . GLY A 1 183 ? 30.071 43.985 65.419 1.00 29.88 182 GLY A O 1
ATOM 1402 N N . LEU A 1 184 ? 29.449 42.796 63.635 1.00 33.32 183 LEU A N 1
ATOM 1403 C CA . 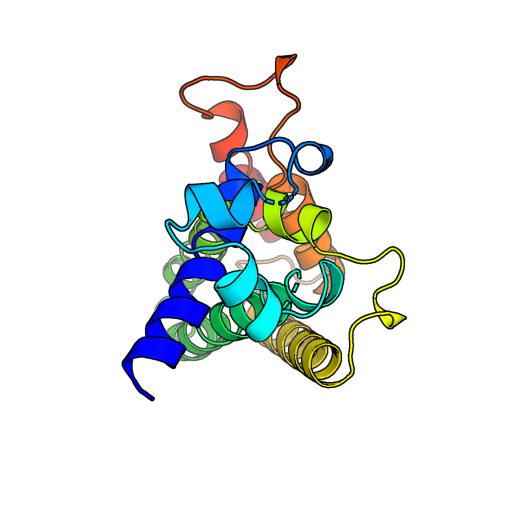LEU A 1 184 ? 30.779 42.223 63.421 1.00 32.87 183 LEU A CA 1
ATOM 1404 C C . LEU A 1 184 ? 31.859 43.265 63.233 1.00 34.88 183 LEU A C 1
ATOM 1405 O O . LEU A 1 184 ? 32.959 43.083 63.731 1.00 33.64 183 LEU A O 1
ATOM 1410 N N . LYS A 1 185 ? 31.538 44.338 62.507 1.00 34.63 184 LYS A N 1
ATOM 1411 C CA . LYS A 1 185 ? 32.491 45.409 62.210 1.00 35.21 184 LYS A CA 1
ATOM 1412 C C . LYS A 1 185 ? 32.776 46.259 63.420 1.00 33.97 184 LYS A C 1
ATOM 1413 O O . LYS A 1 185 ? 33.914 46.497 63.760 1.00 34.78 184 LYS A O 1
ATOM 1419 N N . HIS A 1 186 ? 31.734 46.684 64.108 1.00 37.07 185 HIS A N 1
ATOM 1420 C CA . HIS A 1 186 ? 31.936 47.538 65.266 1.00 38.77 185 HIS A CA 1
ATOM 1421 C C . HIS A 1 186 ? 32.288 46.747 66.519 1.00 40.87 185 HIS A C 1
ATOM 1422 O O . HIS A 1 186 ? 32.754 47.311 67.480 1.00 36.52 185 HIS A O 1
ATOM 1429 N N . GLY A 1 187 ? 32.108 45.429 66.494 1.00 41.74 186 GLY A N 1
ATOM 1430 C CA . GLY A 1 187 ? 32.469 44.625 67.648 1.00 44.84 186 GLY A CA 1
ATOM 1431 C C . GLY A 1 187 ? 31.381 44.674 68.694 1.00 49.16 186 GLY A C 1
ATOM 1432 O O . GLY A 1 187 ? 30.409 45.406 68.569 1.00 48.16 186 GLY A O 1
#

Secondary structure (DSSP, 8-state):
-HHHHHHHHHHHHHHHHHHHHS-GGG---HHHHHHT--HHHHHHH-SSHHHH--HHHHHHHHHHHHHHHHHHHGGG-HHHHHHHHHHHHHHTTHHHHHHHH--SSGGGS-HHHHHHHHHHHHHHHHHHHHHHHTTSS-TT--HHHHHHHHHHHTSPPPGGG--SS-HHHHHHHHHHHHHHHH-

Nearest PDB structures (foldseek):
  2o7t-assembly1_A-2  TM=1.005E+00  e=2.813E-24  Corynebacterium glutamicum
  2q24-assembly1_B  TM=6.761E-01  e=3.665E-05  Streptomyces coelicolor A3(2)
  2qwt-assembly1_A  TM=7.313E-01  e=7.602E-04  Mycolicibacterium vanbaalenii PYR-1
  4pxi-assembly1_B  TM=5.214E-01  e=3.806E-03  Streptomyces coelicolor
  5h58-assembly1_B  TM=4.383E-01  e=1.998E-02  Streptomyces coelicolor A3(2)

B-factor: mean 41.99, std 9.04, range [16.9, 81.61]

Sequence (183 aa):
RADALKRREHIITTTTCNLYRTHHHDSLTENIAEQAGVGVATLYRNFPDRFTLDACAQYLFNVVISSLQLQAISTFPTDPEGVWTTSFNQLLFDRGLGSLVPALAPESLDDLPDEVSALRRTTEKNTTTLINLAKQHGLVHHDIAPGTYIVGLITISRPPITALATISENSHKALLLGLYLSGLKHG

CATH classification: 1.10.357.10